Protein AF-A0A5E3WZ20-F1 (afdb_monomer_lite)

Structure (mmCIF, N/CA/C/O backbone):
data_AF-A0A5E3WZ20-F1
#
_entry.id   AF-A0A5E3WZ20-F1
#
loop_
_atom_site.group_PDB
_atom_site.id
_atom_site.type_symbol
_atom_site.label_atom_id
_atom_site.label_alt_id
_atom_site.label_comp_id
_atom_site.label_asym_id
_atom_site.label_entity_id
_atom_site.label_seq_id
_atom_site.pdbx_PDB_ins_code
_atom_site.Cartn_x
_atom_site.Cartn_y
_atom_site.Cartn_z
_atom_site.occupancy
_atom_site.B_iso_or_equiv
_atom_site.auth_seq_id
_atom_site.auth_comp_id
_atom_site.auth_asym_id
_atom_site.auth_atom_id
_atom_site.pdbx_PDB_model_num
ATOM 1 N N . MET A 1 1 ? 79.099 -51.444 -8.065 1.00 46.25 1 MET A N 1
ATOM 2 C CA . MET A 1 1 ? 77.904 -51.413 -7.195 1.00 46.25 1 MET A CA 1
ATOM 3 C C . MET A 1 1 ? 77.510 -49.961 -6.983 1.00 46.25 1 MET A C 1
ATOM 5 O O . MET A 1 1 ? 78.194 -49.271 -6.246 1.00 46.25 1 MET A O 1
ATOM 9 N N . PHE A 1 2 ? 76.468 -49.490 -7.666 1.00 39.38 2 PHE A N 1
ATOM 10 C CA . PHE A 1 2 ? 75.832 -48.195 -7.412 1.00 39.38 2 PHE A CA 1
ATOM 11 C C . PHE A 1 2 ? 74.320 -48.404 -7.526 1.00 39.38 2 PHE A C 1
ATOM 13 O O . PHE A 1 2 ? 73.832 -48.801 -8.582 1.00 39.38 2 PHE A O 1
ATOM 20 N N . SER A 1 3 ? 73.608 -48.204 -6.416 1.00 46.22 3 SER A N 1
ATOM 21 C CA . SER A 1 3 ? 72.145 -48.254 -6.348 1.00 46.22 3 SER A CA 1
ATOM 22 C C . SER A 1 3 ? 71.553 -46.900 -6.751 1.00 46.22 3 SER A C 1
ATOM 24 O O . SER A 1 3 ? 72.049 -45.875 -6.276 1.00 46.22 3 SER A O 1
ATOM 26 N N . PRO A 1 4 ? 70.488 -46.854 -7.569 1.00 58.88 4 PRO A N 1
ATOM 27 C CA . PRO A 1 4 ? 69.805 -45.609 -7.881 1.00 58.88 4 PRO A CA 1
ATOM 28 C C . PRO A 1 4 ? 68.792 -45.249 -6.784 1.00 58.88 4 PRO A C 1
ATOM 30 O O . PRO A 1 4 ? 68.014 -46.080 -6.317 1.00 58.88 4 PRO A O 1
ATOM 33 N N . VAL A 1 5 ? 68.813 -43.979 -6.382 1.00 59.94 5 VAL A N 1
ATOM 34 C CA . VAL A 1 5 ? 67.894 -43.367 -5.417 1.00 59.94 5 VAL A CA 1
ATOM 35 C C . VAL A 1 5 ? 66.628 -42.917 -6.152 1.00 59.94 5 VAL A C 1
ATOM 37 O O . VAL A 1 5 ? 66.678 -42.020 -6.993 1.00 59.94 5 VAL A O 1
ATOM 40 N N . ASN A 1 6 ? 65.484 -43.522 -5.821 1.00 53.06 6 ASN A N 1
ATOM 41 C CA . ASN A 1 6 ? 64.167 -43.106 -6.307 1.00 53.06 6 ASN A CA 1
ATOM 42 C C . ASN A 1 6 ? 63.694 -41.847 -5.565 1.00 53.06 6 ASN A C 1
ATOM 44 O O . ASN A 1 6 ? 63.498 -41.861 -4.350 1.00 53.06 6 ASN A O 1
ATOM 48 N N . ARG A 1 7 ? 63.486 -40.755 -6.308 1.00 61.00 7 ARG A N 1
ATOM 49 C CA . ARG A 1 7 ? 62.975 -39.476 -5.799 1.00 61.00 7 ARG A CA 1
ATOM 50 C C . ARG A 1 7 ? 61.458 -39.422 -6.000 1.00 61.00 7 ARG A C 1
ATOM 52 O O . ARG A 1 7 ? 60.985 -39.258 -7.121 1.00 61.00 7 ARG A O 1
ATOM 59 N N . ALA A 1 8 ? 60.702 -39.580 -4.917 1.00 58.19 8 ALA A N 1
ATOM 60 C CA . ALA A 1 8 ? 59.247 -39.461 -4.918 1.00 58.19 8 ALA A CA 1
ATOM 61 C C . ALA A 1 8 ? 58.815 -37.998 -5.133 1.00 58.19 8 ALA A C 1
ATOM 63 O O . ALA A 1 8 ? 59.273 -37.091 -4.437 1.00 58.19 8 ALA A O 1
ATOM 64 N N . VAL A 1 9 ? 57.929 -37.774 -6.105 1.00 60.97 9 VAL A N 1
ATOM 65 C CA . VAL A 1 9 ? 57.324 -36.472 -6.413 1.00 60.97 9 VAL A CA 1
ATOM 66 C C . VAL A 1 9 ? 56.002 -36.364 -5.649 1.00 60.97 9 VAL A C 1
ATOM 68 O O . VAL A 1 9 ? 55.004 -36.961 -6.044 1.00 60.97 9 VAL A O 1
ATOM 71 N N . ASN A 1 10 ? 55.987 -35.599 -4.555 1.00 50.88 10 ASN A N 1
ATOM 72 C CA . ASN A 1 10 ? 54.759 -35.247 -3.838 1.00 50.88 10 ASN A CA 1
ATOM 73 C C . ASN A 1 10 ? 54.011 -34.149 -4.604 1.00 50.88 10 ASN A C 1
ATOM 75 O O . ASN A 1 10 ? 54.406 -32.983 -4.603 1.00 50.88 10 ASN A O 1
ATOM 79 N N . ARG A 1 11 ? 52.922 -34.534 -5.274 1.00 59.25 11 ARG A N 1
ATOM 80 C CA . ARG A 1 11 ? 52.019 -33.632 -5.995 1.00 59.25 11 ARG A CA 1
ATOM 81 C C . ARG A 1 11 ? 50.995 -33.075 -5.000 1.00 59.25 11 ARG A C 1
ATOM 83 O O . ARG A 1 11 ? 50.078 -33.781 -4.595 1.00 59.25 11 ARG A O 1
ATOM 90 N N . ALA A 1 12 ? 51.180 -31.826 -4.579 1.00 56.22 12 ALA A N 1
ATOM 91 C CA . ALA A 1 12 ? 50.215 -31.109 -3.752 1.00 56.22 12 ALA A CA 1
ATOM 92 C C . ALA A 1 12 ? 48.900 -30.917 -4.528 1.00 56.22 12 ALA A C 1
ATOM 94 O O . ALA A 1 12 ? 48.881 -30.313 -5.600 1.00 56.22 12 ALA A O 1
ATOM 95 N N . VAL A 1 13 ? 47.811 -31.469 -3.994 1.00 60.50 13 VAL A N 1
ATOM 96 C CA . VAL A 1 13 ? 46.449 -31.278 -4.498 1.00 60.50 13 VAL A CA 1
ATOM 97 C C . VAL A 1 13 ? 45.926 -29.973 -3.907 1.00 60.50 13 VAL A C 1
ATOM 99 O O . VAL A 1 13 ? 45.652 -29.893 -2.712 1.00 60.50 13 VAL A O 1
ATOM 102 N N . SER A 1 14 ? 45.831 -28.933 -4.733 1.00 61.47 14 SER A N 1
ATOM 103 C CA . SER A 1 14 ? 45.208 -27.667 -4.345 1.00 61.47 14 SER A CA 1
ATOM 104 C C . SER A 1 14 ? 43.707 -27.878 -4.107 1.00 61.47 14 SER A C 1
ATOM 106 O O . SER A 1 14 ? 43.040 -28.426 -4.988 1.00 61.47 14 SER A O 1
ATOM 108 N N . PRO A 1 15 ? 43.142 -27.439 -2.968 1.00 58.25 15 PRO A N 1
ATOM 109 C CA . PRO A 1 15 ? 41.703 -27.469 -2.761 1.00 58.25 15 PRO A CA 1
ATOM 110 C C . PRO A 1 15 ? 41.040 -26.486 -3.729 1.00 58.25 15 PRO A C 1
ATOM 112 O O . PRO A 1 15 ? 41.245 -25.275 -3.660 1.00 58.25 15 PRO A O 1
ATOM 115 N N . SER A 1 16 ? 40.261 -27.022 -4.665 1.00 53.53 16 SER A N 1
ATOM 116 C CA . SER A 1 16 ? 39.391 -26.245 -5.539 1.00 53.53 16 SER A CA 1
ATOM 117 C C . SER A 1 16 ? 38.248 -25.672 -4.705 1.00 53.53 16 SER A C 1
ATOM 119 O O . SER A 1 16 ? 37.207 -26.300 -4.535 1.00 53.53 16 SER A O 1
ATOM 121 N N . THR A 1 17 ? 38.453 -24.479 -4.152 1.00 52.47 17 THR A N 1
ATOM 122 C CA . THR A 1 17 ? 37.387 -23.678 -3.556 1.00 52.47 17 THR A CA 1
ATOM 123 C C . THR A 1 17 ? 36.421 -23.303 -4.674 1.00 52.47 17 THR A C 1
ATOM 125 O O . THR A 1 17 ? 36.695 -22.408 -5.472 1.00 52.47 17 THR A O 1
ATOM 128 N N . SER A 1 18 ? 35.308 -24.027 -4.777 1.00 49.34 18 SER A N 1
ATOM 129 C CA . SER A 1 18 ? 34.198 -23.661 -5.649 1.00 49.34 18 SER A CA 1
ATOM 130 C C . SER A 1 18 ? 33.663 -22.309 -5.182 1.00 49.34 18 SER A C 1
ATOM 132 O O . SER A 1 18 ? 32.951 -22.225 -4.180 1.00 49.34 18 SER A O 1
ATOM 134 N N . ILE A 1 19 ? 34.049 -21.243 -5.881 1.00 51.88 19 ILE A N 1
ATOM 135 C CA . ILE A 1 19 ? 33.415 -19.934 -5.768 1.00 51.88 19 ILE A CA 1
ATOM 136 C C . ILE A 1 19 ? 31.997 -20.140 -6.293 1.00 51.88 19 ILE A C 1
ATOM 138 O O . ILE A 1 19 ? 31.765 -20.180 -7.498 1.00 51.88 19 ILE A O 1
ATOM 142 N N . VAL A 1 20 ? 31.064 -20.389 -5.377 1.00 47.75 20 VAL A N 1
ATOM 143 C CA . VAL A 1 20 ? 29.640 -20.401 -5.689 1.00 47.75 20 VAL A CA 1
ATOM 144 C C . VAL A 1 20 ? 29.312 -18.980 -6.115 1.00 47.75 20 VAL A C 1
ATOM 146 O O . VAL A 1 20 ? 29.423 -18.045 -5.322 1.00 47.75 20 VAL A O 1
ATOM 149 N N . ASP A 1 21 ? 29.003 -18.826 -7.396 1.00 41.84 21 ASP A N 1
ATOM 150 C CA . ASP A 1 21 ? 28.655 -17.566 -8.028 1.00 41.84 21 ASP A CA 1
ATOM 151 C C . ASP A 1 21 ? 27.425 -16.983 -7.304 1.00 41.84 21 ASP A C 1
ATOM 153 O O . ASP A 1 21 ? 26.282 -17.381 -7.529 1.00 41.84 21 ASP A O 1
ATOM 157 N N . ALA A 1 22 ? 27.657 -16.065 -6.361 1.00 46.59 22 ALA A N 1
ATOM 158 C CA . ALA A 1 22 ? 26.622 -15.398 -5.562 1.00 46.59 22 ALA A CA 1
ATOM 159 C C . ALA A 1 22 ? 25.771 -14.413 -6.395 1.00 46.59 22 ALA A C 1
ATOM 161 O O . ALA A 1 22 ? 24.984 -13.634 -5.855 1.00 46.59 22 ALA A O 1
ATOM 162 N N . SER A 1 23 ? 25.932 -14.431 -7.717 1.00 44.22 23 SER A N 1
ATOM 163 C CA . SER A 1 23 ? 25.412 -13.457 -8.671 1.00 44.22 23 SER A CA 1
ATOM 164 C C . SER A 1 23 ? 23.932 -13.643 -9.026 1.00 44.22 23 SER A C 1
ATOM 166 O O . SER A 1 23 ? 23.353 -12.742 -9.623 1.00 44.22 23 SER A O 1
ATOM 168 N N . ASN A 1 24 ? 23.278 -14.722 -8.577 1.00 44.56 24 ASN A N 1
ATOM 169 C CA . ASN A 1 24 ? 21.838 -14.952 -8.779 1.00 44.56 24 ASN A CA 1
ATOM 170 C C . ASN A 1 24 ? 21.051 -15.133 -7.471 1.00 44.56 24 ASN A C 1
ATOM 172 O O . ASN A 1 24 ? 20.038 -15.836 -7.429 1.00 44.56 24 ASN A O 1
ATOM 176 N N . MET A 1 25 ? 21.476 -14.488 -6.379 1.00 54.69 25 MET A N 1
ATOM 177 C CA . MET A 1 25 ? 20.597 -14.368 -5.215 1.00 54.69 25 MET A CA 1
ATOM 178 C C . MET A 1 25 ? 19.385 -13.519 -5.603 1.00 54.69 25 MET A C 1
ATOM 180 O O . MET A 1 25 ? 19.490 -12.302 -5.763 1.00 54.69 25 MET A O 1
ATOM 184 N N . SER A 1 26 ? 18.239 -14.187 -5.773 1.00 56.44 26 SER A N 1
ATOM 185 C CA . SER A 1 26 ? 16.954 -13.548 -6.051 1.00 56.44 26 SER A CA 1
ATOM 186 C C . SER A 1 26 ? 16.786 -12.342 -5.133 1.00 56.44 26 SER A C 1
ATOM 188 O O . SER A 1 26 ? 16.703 -12.466 -3.911 1.00 56.44 26 SER A O 1
ATOM 190 N N . THR A 1 27 ? 16.779 -11.155 -5.738 1.00 66.81 27 THR A N 1
ATOM 191 C CA . THR A 1 27 ? 16.748 -9.855 -5.049 1.00 66.81 27 THR A CA 1
ATOM 192 C C . THR A 1 27 ? 15.388 -9.594 -4.384 1.00 66.81 27 THR A C 1
ATOM 194 O O . THR A 1 27 ? 15.148 -8.521 -3.823 1.00 66.81 27 THR A O 1
ATOM 197 N N . PHE A 1 28 ? 14.483 -10.570 -4.467 1.00 76.25 28 PHE A N 1
ATOM 198 C CA . PHE A 1 28 ? 13.090 -10.439 -4.119 1.00 76.25 28 PHE A CA 1
ATOM 199 C C . PHE A 1 28 ? 12.835 -10.663 -2.629 1.00 76.25 28 PHE A C 1
ATOM 201 O O . PHE A 1 28 ? 13.429 -11.527 -1.990 1.00 76.25 28 PHE A O 1
ATOM 208 N N . ALA A 1 29 ? 11.908 -9.881 -2.077 1.00 79.88 29 ALA A N 1
ATOM 209 C CA . ALA A 1 29 ? 11.584 -9.896 -0.654 1.00 79.88 29 ALA A CA 1
ATOM 210 C C . ALA A 1 29 ? 10.676 -11.066 -0.233 1.00 79.88 29 ALA A C 1
ATOM 212 O O . ALA A 1 29 ? 10.288 -11.119 0.930 1.00 79.88 29 ALA A O 1
ATOM 213 N N . PHE A 1 30 ? 10.328 -11.987 -1.139 1.00 83.38 30 PHE A N 1
ATOM 214 C CA . PHE A 1 30 ? 9.466 -13.132 -0.841 1.00 83.38 30 PHE A CA 1
ATOM 215 C C . PHE A 1 30 ? 10.115 -14.442 -1.285 1.00 83.38 30 PHE A C 1
ATOM 217 O O . PHE A 1 30 ? 10.588 -14.561 -2.414 1.00 83.38 30 PHE A O 1
ATOM 224 N N . GLY A 1 31 ? 10.069 -15.433 -0.400 1.00 76.38 31 GLY A N 1
ATOM 225 C CA . GLY A 1 31 ? 10.403 -16.832 -0.661 1.00 76.38 31 GLY A CA 1
ATOM 226 C C . GLY A 1 31 ? 9.314 -17.780 -0.155 1.00 76.38 31 GLY A C 1
ATOM 227 O O . GLY A 1 31 ? 9.620 -18.904 0.227 1.00 76.38 31 GLY A O 1
ATOM 228 N N . VAL A 1 32 ? 8.063 -17.309 -0.071 1.00 69.88 32 VAL A N 1
ATOM 229 C CA . VAL A 1 32 ? 6.958 -18.048 0.556 1.00 69.88 32 VAL A CA 1
ATOM 230 C C . VAL A 1 32 ? 6.722 -19.378 -0.162 1.00 69.88 32 VAL A C 1
ATOM 232 O O . VAL A 1 32 ? 6.420 -19.408 -1.357 1.00 69.88 32 VAL A O 1
ATOM 235 N N . MET A 1 33 ? 6.845 -20.479 0.583 1.00 57.38 33 MET A N 1
ATOM 236 C CA . MET A 1 33 ? 6.524 -21.817 0.093 1.00 57.38 33 MET A CA 1
ATOM 237 C C . MET A 1 33 ? 5.004 -22.001 0.076 1.00 57.38 33 MET A C 1
ATOM 239 O O . MET A 1 33 ? 4.381 -22.239 1.107 1.00 57.38 33 MET A O 1
ATOM 243 N N . GLY A 1 34 ? 4.415 -21.867 -1.111 1.00 57.97 34 GLY A N 1
ATOM 244 C CA . GLY A 1 34 ? 2.976 -21.993 -1.344 1.00 57.97 34 GLY A CA 1
ATOM 245 C C . GLY A 1 34 ? 2.313 -20.640 -1.582 1.00 57.97 34 GLY A C 1
ATOM 246 O O . GLY A 1 34 ? 2.487 -19.697 -0.813 1.00 57.97 34 GLY A O 1
ATOM 247 N N . GLN A 1 35 ? 1.551 -20.534 -2.672 1.00 58.91 35 GLN A N 1
ATOM 248 C CA . GLN A 1 35 ? 0.738 -19.351 -2.925 1.00 58.91 35 GLN A CA 1
ATOM 249 C C . GLN A 1 35 ? -0.544 -19.452 -2.090 1.00 58.91 35 GLN A C 1
ATOM 251 O O . GLN A 1 35 ? -1.358 -20.341 -2.348 1.00 58.91 35 GLN A O 1
ATOM 256 N N . PRO A 1 36 ? -0.753 -18.581 -1.090 1.00 64.94 36 PRO A N 1
ATOM 257 C CA . PRO A 1 36 ? -2.051 -18.488 -0.436 1.00 64.94 36 PRO A CA 1
ATOM 258 C C . PRO A 1 36 ? -3.126 -18.146 -1.474 1.00 64.94 36 PRO A C 1
ATOM 260 O O . PRO A 1 36 ? -2.849 -17.441 -2.448 1.00 64.94 36 PRO A O 1
ATOM 263 N N . ALA A 1 37 ? -4.346 -18.652 -1.264 1.00 75.94 37 ALA A N 1
ATOM 264 C CA . ALA A 1 37 ? -5.470 -18.404 -2.162 1.00 75.94 37 ALA A CA 1
ATOM 265 C C . ALA A 1 37 ? -5.595 -16.900 -2.435 1.00 75.94 37 ALA A C 1
ATOM 267 O O . ALA A 1 37 ? -5.713 -16.099 -1.501 1.00 75.94 37 ALA A O 1
ATOM 268 N N . GLN A 1 38 ? -5.519 -16.514 -3.711 1.00 78.06 38 GLN A N 1
ATOM 269 C CA . GLN A 1 38 ? -5.497 -15.103 -4.057 1.00 78.06 38 GLN A CA 1
ATOM 270 C C . GLN A 1 38 ? -6.844 -14.463 -3.714 1.00 78.06 38 GLN A C 1
ATOM 272 O O . GLN A 1 38 ? -7.888 -14.917 -4.192 1.00 78.06 38 GLN A O 1
ATOM 277 N N . PRO A 1 39 ? -6.850 -13.409 -2.883 1.00 82.62 39 PRO A N 1
ATOM 278 C CA . PRO A 1 39 ? -8.068 -12.683 -2.600 1.00 82.62 39 PRO A CA 1
ATOM 279 C C . PRO A 1 39 ? -8.489 -11.941 -3.869 1.00 82.62 39 PRO A C 1
ATOM 281 O O . PRO A 1 39 ? -7.787 -11.042 -4.326 1.00 82.62 39 PRO A O 1
ATOM 284 N N . SER A 1 40 ? -9.645 -12.294 -4.421 1.00 87.06 40 SER A N 1
ATOM 285 C CA . SER A 1 40 ? -10.224 -11.618 -5.579 1.00 87.06 40 SER A CA 1
ATOM 286 C C . SER A 1 40 ? -11.515 -10.907 -5.187 1.00 87.06 40 SER A C 1
ATOM 288 O O . SER A 1 40 ? -12.322 -11.396 -4.393 1.00 87.06 40 SER A O 1
ATOM 290 N N . VAL A 1 41 ? -11.694 -9.700 -5.716 1.00 90.69 41 VAL A N 1
ATOM 291 C CA . VAL A 1 41 ? -12.965 -8.976 -5.677 1.00 90.69 41 VAL A CA 1
ATOM 292 C C . VAL A 1 41 ? -13.376 -8.726 -7.113 1.00 90.69 41 VAL A C 1
ATOM 294 O O . VAL A 1 41 ? -12.652 -8.069 -7.862 1.00 90.69 41 VAL A O 1
ATOM 297 N N . ASP A 1 42 ? -14.538 -9.245 -7.491 1.00 92.12 42 ASP A N 1
ATOM 298 C CA . ASP A 1 42 ? -15.096 -9.003 -8.813 1.00 92.12 42 ASP A CA 1
ATOM 299 C C . ASP A 1 42 ? -15.301 -7.495 -9.054 1.00 92.12 42 ASP A C 1
ATOM 301 O O . ASP A 1 42 ? -15.798 -6.764 -8.188 1.00 92.12 42 ASP A O 1
ATOM 305 N N . THR A 1 43 ? -14.931 -7.023 -10.244 1.00 88.94 43 THR A N 1
ATOM 306 C CA . THR A 1 43 ? -14.938 -5.592 -10.574 1.00 88.94 43 THR A CA 1
ATOM 307 C C . THR A 1 43 ? -16.350 -5.010 -10.613 1.00 88.94 43 THR A C 1
ATOM 309 O O . THR A 1 43 ? -16.528 -3.841 -10.253 1.00 88.94 43 THR A O 1
ATOM 312 N N . ALA A 1 44 ? -17.367 -5.808 -10.960 1.00 89.81 44 ALA A N 1
ATOM 313 C CA . ALA A 1 44 ? -18.757 -5.364 -10.926 1.00 89.81 44 ALA A CA 1
ATOM 314 C C . ALA A 1 44 ? -19.252 -5.199 -9.479 1.00 89.81 44 ALA A C 1
ATOM 316 O O . ALA A 1 44 ? -19.937 -4.223 -9.156 1.00 89.81 44 ALA A O 1
ATOM 317 N N . THR A 1 45 ? -18.842 -6.088 -8.569 1.00 95.38 45 THR A N 1
ATOM 318 C CA . THR A 1 45 ? -19.185 -5.970 -7.139 1.00 95.38 45 THR A CA 1
ATOM 319 C C . THR A 1 45 ? -18.377 -4.908 -6.388 1.00 95.38 45 THR A C 1
ATOM 321 O O . THR A 1 45 ? -18.873 -4.356 -5.396 1.00 95.38 45 THR A O 1
ATOM 324 N N . TYR A 1 46 ? -17.178 -4.564 -6.874 1.00 97.31 46 TYR A N 1
ATOM 325 C CA . TYR A 1 46 ? -16.254 -3.632 -6.225 1.00 97.31 46 TYR A CA 1
ATOM 326 C C . TYR A 1 46 ? -16.924 -2.318 -5.817 1.00 97.31 46 TYR A C 1
ATOM 328 O O . TYR A 1 46 ? -16.844 -1.912 -4.662 1.00 97.31 46 TYR A O 1
ATOM 336 N N . SER A 1 47 ? -17.662 -1.681 -6.731 1.00 97.00 47 SER A N 1
ATOM 337 C CA . SER A 1 47 ? -18.292 -0.375 -6.485 1.00 97.00 47 SER A CA 1
ATOM 338 C C . SER A 1 47 ? -19.273 -0.376 -5.308 1.00 97.00 47 SER A C 1
ATOM 340 O O . SER A 1 47 ? -19.455 0.656 -4.656 1.00 97.00 47 SER A O 1
ATOM 342 N N . ARG A 1 48 ? -19.939 -1.507 -5.052 1.00 97.25 48 ARG A N 1
ATOM 343 C CA . ARG A 1 48 ? -20.887 -1.674 -3.941 1.00 97.25 48 ARG A CA 1
ATOM 344 C C . ARG A 1 48 ? -20.149 -1.900 -2.622 1.00 97.25 48 ARG A C 1
ATOM 346 O O . ARG A 1 48 ? -20.450 -1.232 -1.632 1.00 97.25 48 ARG A O 1
ATOM 353 N N . ILE A 1 49 ? -19.169 -2.805 -2.621 1.00 97.62 49 ILE A N 1
ATOM 354 C CA . ILE A 1 49 ? -18.366 -3.125 -1.432 1.00 97.62 49 ILE A CA 1
ATOM 355 C C . ILE A 1 49 ? -17.554 -1.896 -1.006 1.00 97.62 49 ILE A C 1
ATOM 357 O O . ILE A 1 49 ? -17.577 -1.521 0.161 1.00 97.62 49 ILE A O 1
ATOM 361 N N . PHE A 1 50 ? -16.945 -1.195 -1.966 1.00 98.06 50 PHE A N 1
ATOM 362 C CA . PHE A 1 50 ? -16.210 0.050 -1.753 1.00 98.06 50 PHE A CA 1
ATOM 363 C C . PHE A 1 50 ? -17.062 1.113 -1.058 1.00 98.06 50 PHE A C 1
ATOM 365 O O . PHE A 1 50 ? -16.639 1.676 -0.054 1.00 98.06 50 PHE A O 1
ATOM 372 N N . ARG A 1 51 ? -18.289 1.359 -1.544 1.00 97.81 51 ARG A N 1
ATOM 373 C CA . ARG A 1 51 ? -19.221 2.313 -0.917 1.00 97.81 51 ARG A CA 1
ATOM 374 C C . ARG A 1 51 ? -19.557 1.929 0.523 1.00 97.81 51 ARG A C 1
ATOM 376 O O . ARG A 1 51 ? -19.594 2.797 1.388 1.00 97.81 51 ARG A O 1
ATOM 383 N N . THR A 1 52 ? -19.758 0.638 0.776 1.00 97.88 52 THR A N 1
ATOM 384 C CA . THR A 1 52 ? -20.072 0.117 2.115 1.00 97.88 52 THR A CA 1
ATOM 385 C C . THR A 1 52 ? -18.889 0.284 3.072 1.00 97.88 52 THR A C 1
ATOM 387 O O . THR A 1 52 ? -19.059 0.784 4.182 1.00 97.88 52 THR A O 1
ATOM 390 N N . ALA A 1 53 ? -17.677 -0.076 2.638 1.00 97.44 53 ALA A N 1
ATOM 391 C CA . ALA A 1 53 ? -16.458 0.103 3.425 1.00 97.44 53 ALA A CA 1
ATOM 392 C C . ALA A 1 53 ? -16.175 1.591 3.693 1.00 97.44 53 ALA A C 1
ATOM 394 O O . ALA A 1 53 ? -15.893 1.980 4.826 1.00 97.44 53 ALA A O 1
ATOM 395 N N . LEU A 1 54 ? -16.343 2.444 2.678 1.00 97.56 54 LEU A N 1
ATOM 396 C CA . LEU A 1 54 ? -16.163 3.887 2.804 1.00 97.56 54 LEU A CA 1
ATOM 397 C C . LEU A 1 54 ? -17.147 4.511 3.798 1.00 97.56 54 LEU A C 1
ATOM 399 O O . LEU A 1 54 ? -16.728 5.312 4.627 1.00 97.56 54 LEU A O 1
ATOM 403 N N . ALA A 1 55 ? -18.426 4.124 3.767 1.00 97.62 55 ALA A N 1
ATOM 404 C CA . ALA A 1 55 ? -19.429 4.625 4.709 1.00 97.62 55 ALA A CA 1
ATOM 405 C C . ALA A 1 55 ? -19.070 4.325 6.177 1.00 97.62 55 ALA A C 1
ATOM 407 O O . ALA A 1 55 ? -19.428 5.094 7.065 1.00 97.62 55 ALA A O 1
ATOM 408 N N . ARG A 1 56 ? -18.319 3.245 6.435 1.00 97.19 56 ARG A N 1
ATOM 409 C CA . ARG A 1 56 ? -17.825 2.894 7.777 1.00 97.19 56 ARG A CA 1
ATOM 410 C C . ARG A 1 56 ? -16.579 3.683 8.193 1.00 97.19 56 ARG A C 1
ATOM 412 O O . ARG A 1 56 ? -16.408 3.967 9.378 1.00 97.19 56 ARG A O 1
ATOM 419 N N . ALA A 1 57 ? -15.698 4.013 7.249 1.00 95.81 57 ALA A N 1
ATOM 420 C CA . ALA A 1 57 ? -14.458 4.740 7.531 1.00 95.81 57 ALA A CA 1
ATOM 421 C C . ALA A 1 57 ? -14.674 6.264 7.618 1.00 95.81 57 ALA A C 1
ATOM 423 O O . ALA A 1 57 ? -14.164 6.921 8.526 1.00 95.81 57 ALA A O 1
ATOM 424 N N . LEU A 1 58 ? -15.460 6.830 6.696 1.00 95.00 58 LEU A N 1
ATOM 425 C CA . LEU A 1 58 ? -15.546 8.273 6.457 1.00 95.00 58 LEU A CA 1
ATOM 426 C C . LEU A 1 58 ? -15.943 9.121 7.682 1.00 95.00 58 LEU A C 1
ATOM 428 O O . LEU A 1 58 ? -15.298 10.151 7.878 1.00 95.00 58 LEU A O 1
ATOM 432 N N . PRO A 1 59 ? -16.902 8.717 8.547 1.00 95.81 59 PRO A N 1
ATOM 433 C CA . PRO A 1 59 ? -17.297 9.529 9.704 1.00 95.81 59 PRO A CA 1
ATOM 434 C C . PRO A 1 59 ? -16.148 9.861 10.664 1.00 95.81 59 PRO A C 1
ATOM 436 O O . PRO A 1 59 ? -16.198 10.869 11.361 1.00 95.81 59 PRO A O 1
ATOM 439 N N . ARG A 1 60 ? -15.104 9.023 10.699 1.00 93.88 60 ARG A N 1
ATOM 440 C CA . ARG A 1 60 ? -13.935 9.195 11.578 1.00 93.88 60 ARG A CA 1
ATOM 441 C C . ARG A 1 60 ? -12.686 9.651 10.828 1.00 93.88 60 ARG A C 1
ATOM 443 O O . ARG A 1 60 ? -11.731 10.093 11.455 1.00 93.88 60 ARG A O 1
ATOM 450 N N . LYS A 1 61 ? -12.687 9.549 9.497 1.00 94.94 61 LYS A N 1
ATOM 451 C CA . LY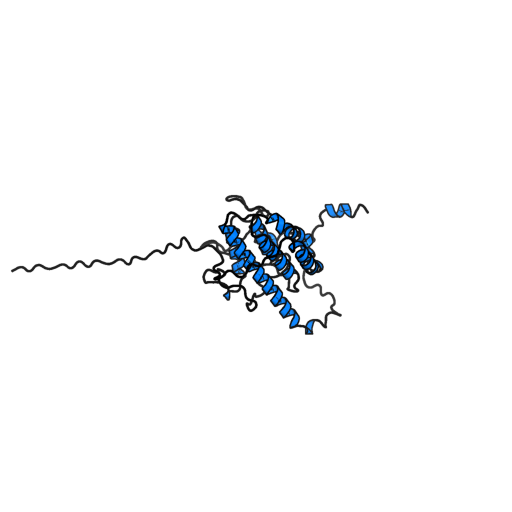S A 1 61 ? -11.512 9.730 8.636 1.00 94.94 61 LYS A CA 1
ATOM 452 C C . LYS A 1 61 ? -11.795 10.744 7.525 1.00 94.94 61 LYS A C 1
ATOM 454 O O . LYS A 1 61 ? -11.657 10.439 6.342 1.00 94.94 61 LYS A O 1
ATOM 459 N N . VAL A 1 62 ? -12.185 11.966 7.897 1.00 93.31 62 VAL A N 1
ATOM 460 C CA . VAL A 1 62 ? -12.493 13.061 6.945 1.00 93.31 62 VAL A CA 1
ATOM 461 C C . VAL A 1 62 ? -11.332 13.313 5.973 1.00 93.31 62 VAL A C 1
ATOM 463 O O . VAL A 1 62 ? -11.545 13.583 4.791 1.00 93.31 62 VAL A O 1
ATOM 466 N N . TRP A 1 63 ? -10.098 13.100 6.436 1.00 94.31 63 TRP A N 1
ATOM 467 C CA . TRP A 1 63 ? -8.894 13.239 5.627 1.00 94.31 63 TRP A CA 1
ATOM 468 C C . TRP A 1 63 ? -8.866 12.319 4.392 1.00 94.31 63 TRP A C 1
ATOM 470 O O . TRP A 1 63 ? -8.134 12.615 3.447 1.00 94.31 63 TRP A O 1
ATOM 480 N N . LEU A 1 64 ? -9.640 11.222 4.336 1.00 95.38 64 LEU A N 1
ATOM 481 C CA . LEU A 1 64 ? -9.740 10.369 3.140 1.00 95.38 64 LEU A CA 1
ATOM 482 C C . LEU A 1 64 ? -10.254 11.155 1.928 1.00 95.38 64 LEU A C 1
ATOM 484 O O . LEU A 1 64 ? -9.751 10.964 0.815 1.00 95.38 64 LEU A O 1
ATOM 488 N N . ASP A 1 65 ? -11.226 12.038 2.148 1.00 94.38 65 ASP A N 1
ATOM 489 C CA . ASP A 1 65 ? -11.768 12.917 1.114 1.00 94.38 65 ASP A CA 1
ATOM 490 C C . ASP A 1 65 ? -10.798 14.063 0.813 1.00 94.38 65 ASP A C 1
ATOM 492 O O . ASP A 1 65 ? -10.373 14.248 -0.329 1.00 94.38 65 ASP A O 1
ATOM 496 N N . GLU A 1 66 ? -10.332 14.755 1.857 1.00 92.50 66 GLU A N 1
ATOM 497 C CA . GLU A 1 66 ? -9.444 15.919 1.727 1.00 92.50 66 GLU A CA 1
ATOM 498 C C . GLU A 1 66 ? -8.114 15.580 1.029 1.00 92.50 66 GLU A C 1
ATOM 500 O O . GLU A 1 66 ? -7.553 16.378 0.276 1.00 92.50 66 GLU A O 1
ATOM 505 N N . SER A 1 67 ? -7.615 14.361 1.240 1.00 92.75 67 SER A N 1
ATOM 506 C CA . SER A 1 67 ? -6.405 13.837 0.606 1.00 92.75 67 SER A CA 1
ATOM 507 C C . SER A 1 67 ? -6.655 13.198 -0.765 1.00 92.75 67 SER A C 1
ATOM 509 O O . SER A 1 67 ? -5.752 12.567 -1.315 1.00 92.75 67 SER A O 1
ATOM 511 N N . ASN A 1 68 ? -7.856 13.322 -1.338 1.00 95.81 68 ASN A N 1
ATOM 512 C CA . ASN A 1 68 ? -8.254 12.713 -2.612 1.00 95.81 68 ASN A CA 1
ATOM 513 C C . ASN A 1 68 ? -8.111 11.173 -2.644 1.00 95.81 68 ASN A C 1
ATOM 515 O O . ASN A 1 68 ? -8.068 10.561 -3.714 1.00 95.81 68 ASN A O 1
ATOM 519 N N . THR A 1 69 ? -8.027 10.522 -1.480 1.00 96.44 69 THR A N 1
ATOM 520 C CA . THR A 1 69 ? -7.842 9.068 -1.382 1.00 96.44 69 THR A CA 1
ATOM 521 C C . THR A 1 69 ? -9.082 8.330 -1.882 1.00 96.44 69 THR A C 1
ATOM 523 O O . THR A 1 69 ? -8.946 7.332 -2.584 1.00 96.44 69 THR A O 1
ATOM 526 N N . ILE A 1 70 ? -10.285 8.865 -1.650 1.00 97.69 70 ILE A N 1
ATOM 527 C CA . ILE A 1 70 ? -11.539 8.277 -2.152 1.00 97.69 70 ILE A CA 1
ATOM 528 C C . ILE A 1 70 ? -11.535 8.179 -3.681 1.00 97.69 70 ILE A C 1
ATOM 530 O O . ILE A 1 70 ? -11.747 7.100 -4.234 1.00 97.69 70 ILE A O 1
ATOM 534 N N . ASN A 1 71 ? -11.255 9.286 -4.376 1.00 98.19 71 ASN A N 1
ATOM 535 C CA . ASN A 1 71 ? -11.218 9.303 -5.841 1.00 98.19 71 ASN A CA 1
ATOM 536 C C . ASN A 1 71 ? -10.077 8.446 -6.393 1.00 98.19 71 ASN A C 1
ATOM 538 O O . ASN A 1 71 ? -10.245 7.786 -7.418 1.00 98.19 71 ASN A O 1
ATOM 542 N N . PHE A 1 72 ? -8.928 8.438 -5.710 1.00 98.12 72 PHE A N 1
ATOM 543 C CA . PHE A 1 72 ? -7.804 7.581 -6.067 1.00 98.12 72 PHE A CA 1
ATOM 544 C C . PHE A 1 72 ? -8.211 6.101 -6.046 1.00 98.12 72 PHE A C 1
ATOM 546 O O . PHE A 1 72 ? -8.032 5.418 -7.053 1.00 98.12 72 PHE A O 1
ATOM 553 N N . LEU A 1 73 ? -8.818 5.632 -4.950 1.00 98.38 73 LEU A N 1
ATOM 554 C CA . LEU A 1 73 ? -9.242 4.238 -4.806 1.00 98.38 73 LEU A CA 1
ATOM 555 C C . LEU A 1 73 ? -10.402 3.887 -5.745 1.00 98.38 73 LEU A C 1
ATOM 557 O O . LEU A 1 73 ? -10.363 2.854 -6.403 1.00 98.38 73 LEU A O 1
ATOM 561 N N . LYS A 1 74 ? -11.384 4.780 -5.915 1.00 98.25 74 LYS A N 1
ATOM 562 C CA . LYS A 1 74 ? -12.489 4.593 -6.872 1.00 98.25 74 LYS A CA 1
ATOM 563 C C . LYS A 1 74 ? -11.995 4.353 -8.307 1.00 98.25 74 LYS A C 1
ATOM 565 O O . LYS A 1 74 ? -12.657 3.656 -9.070 1.00 98.25 74 LYS A O 1
ATOM 570 N N . ALA A 1 75 ? -10.841 4.914 -8.674 1.00 98.38 75 ALA A N 1
ATOM 571 C CA . ALA A 1 75 ? -10.230 4.750 -9.990 1.00 98.38 75 ALA A CA 1
ATOM 572 C C . ALA A 1 75 ? -9.410 3.454 -10.155 1.00 98.38 75 ALA A C 1
ATOM 574 O O . ALA A 1 75 ? -8.940 3.191 -11.259 1.00 98.38 75 ALA A O 1
ATOM 575 N N . VAL A 1 76 ? -9.230 2.641 -9.105 1.00 98.44 76 VAL A N 1
ATOM 576 C CA . VAL A 1 76 ? -8.416 1.411 -9.150 1.00 98.44 76 VAL A CA 1
ATOM 577 C C . VAL A 1 76 ? -8.813 0.478 -10.303 1.00 98.44 76 VAL A C 1
ATOM 579 O O . VAL A 1 76 ? -7.919 0.126 -11.074 1.00 98.44 76 VAL A O 1
ATOM 582 N N . PRO A 1 77 ? -10.099 0.124 -10.522 1.00 98.31 77 PRO A N 1
ATOM 583 C CA . PRO A 1 77 ? -10.451 -0.811 -11.591 1.00 98.31 77 PRO A CA 1
ATOM 584 C C . PRO A 1 77 ? -10.035 -0.322 -12.981 1.00 98.31 77 PRO A C 1
ATOM 586 O O . PRO A 1 77 ? -9.442 -1.067 -13.757 1.00 98.31 77 PRO A O 1
ATOM 589 N N . SER A 1 78 ? -10.302 0.950 -13.290 1.00 98.00 78 SER A N 1
ATOM 590 C CA . SER A 1 78 ? -10.006 1.519 -14.606 1.00 98.00 78 SER A CA 1
ATOM 591 C C . SER A 1 78 ? -8.520 1.817 -14.802 1.00 98.00 78 SER A C 1
ATOM 593 O O . SER A 1 78 ? -8.020 1.692 -15.916 1.00 98.00 78 SER A O 1
ATOM 595 N N . LYS A 1 79 ? -7.791 2.183 -13.741 1.00 98.06 79 LYS A N 1
ATOM 596 C CA . LYS A 1 79 ? -6.347 2.459 -13.805 1.00 98.06 79 LYS A CA 1
ATOM 597 C C . LYS A 1 79 ? -5.500 1.200 -13.927 1.00 98.06 79 LYS A C 1
ATOM 599 O O . LYS A 1 79 ? -4.451 1.248 -14.568 1.00 98.06 79 LYS A O 1
ATOM 604 N N . LEU A 1 80 ? -5.940 0.102 -13.318 1.00 98.06 80 LEU A N 1
ATOM 605 C CA . LEU A 1 80 ? -5.213 -1.166 -13.332 1.00 98.06 80 LEU A CA 1
ATOM 606 C C . LEU A 1 80 ? -5.629 -2.096 -14.474 1.00 98.06 80 LEU A C 1
ATOM 608 O O . LEU A 1 80 ? -4.947 -3.097 -14.706 1.00 98.06 80 LEU A O 1
ATOM 612 N N . ALA A 1 81 ? -6.700 -1.762 -15.202 1.00 96.94 81 ALA A N 1
ATOM 613 C CA . ALA A 1 81 ? -7.123 -2.483 -16.396 1.00 96.94 81 ALA A CA 1
ATOM 614 C C . ALA A 1 81 ? -5.926 -2.737 -17.328 1.00 96.94 81 ALA A C 1
ATOM 616 O O . ALA A 1 81 ? -5.157 -1.820 -17.609 1.00 96.94 81 ALA A O 1
ATOM 617 N N . SER A 1 82 ? -5.761 -3.998 -17.746 1.00 94.25 82 SER A N 1
ATOM 618 C CA . SER A 1 82 ? -4.662 -4.526 -18.579 1.00 94.25 82 SER A CA 1
ATOM 619 C C . SER A 1 82 ? -3.230 -4.422 -18.023 1.00 94.25 82 SER A C 1
ATOM 621 O O . SER A 1 82 ? -2.284 -4.856 -18.685 1.00 94.25 82 SER A O 1
ATOM 623 N N . ARG A 1 83 ? -3.029 -3.912 -16.800 1.00 96.19 83 ARG A N 1
ATOM 624 C CA . ARG A 1 83 ? -1.693 -3.777 -16.184 1.00 96.19 83 ARG A CA 1
ATOM 625 C C . ARG A 1 83 ? -1.339 -4.953 -15.289 1.00 96.19 83 ARG A C 1
ATOM 627 O O . ARG A 1 83 ? -0.266 -5.539 -15.447 1.00 96.19 83 ARG A O 1
ATOM 634 N N . VAL A 1 84 ? -2.247 -5.297 -14.385 1.00 97.12 84 VAL A N 1
ATOM 635 C CA . VAL A 1 84 ? -2.110 -6.331 -13.350 1.00 97.12 84 VAL A CA 1
ATOM 636 C C . VAL A 1 84 ? -3.459 -7.031 -13.143 1.00 97.12 84 VAL A C 1
ATOM 638 O O . VAL A 1 84 ? -4.437 -6.685 -13.808 1.00 97.12 84 VAL A O 1
ATOM 641 N N . ASP A 1 85 ? -3.534 -7.990 -12.219 1.00 96.88 85 ASP A N 1
ATOM 642 C CA . ASP A 1 85 ? -4.821 -8.523 -11.769 1.00 96.88 85 ASP A CA 1
ATOM 643 C C . ASP A 1 85 ? -5.644 -7.413 -11.086 1.00 96.88 85 ASP A C 1
ATOM 645 O O . ASP A 1 85 ? -5.345 -6.953 -9.979 1.00 96.88 85 ASP A O 1
ATOM 649 N N . VAL A 1 86 ? -6.690 -6.965 -11.782 1.00 97.62 86 VAL A N 1
ATOM 650 C CA . VAL A 1 86 ? -7.580 -5.896 -11.319 1.00 97.62 86 VAL A CA 1
ATOM 651 C C . VAL A 1 86 ? -8.349 -6.321 -10.070 1.00 97.62 86 VAL A C 1
ATOM 653 O O . VAL A 1 86 ? -8.586 -5.490 -9.192 1.00 97.62 86 VAL A O 1
ATOM 656 N N . SER A 1 87 ? -8.715 -7.600 -9.963 1.00 97.44 87 SER A N 1
ATOM 657 C CA . SER A 1 87 ? -9.478 -8.128 -8.832 1.00 97.44 87 SER A CA 1
ATOM 658 C C . SER A 1 87 ? -8.659 -8.095 -7.541 1.00 97.44 87 SER A C 1
ATOM 660 O O . SER A 1 87 ? -9.187 -7.724 -6.490 1.00 97.44 87 SER A O 1
ATOM 662 N N . LEU A 1 88 ? -7.353 -8.363 -7.636 1.00 97.50 88 LEU A N 1
ATOM 663 C CA . LEU A 1 88 ? -6.412 -8.251 -6.523 1.00 97.50 88 LEU A CA 1
ATOM 664 C C . LEU A 1 88 ? -6.193 -6.787 -6.113 1.00 97.50 88 LEU A C 1
ATOM 666 O O . LEU A 1 88 ? -6.192 -6.464 -4.926 1.00 97.50 88 LEU A O 1
ATOM 670 N N . GLY A 1 89 ? -6.079 -5.872 -7.082 1.00 97.94 89 GLY A N 1
ATOM 671 C CA . GLY A 1 89 ? -6.019 -4.432 -6.801 1.00 97.94 89 GLY A CA 1
ATOM 672 C C . GLY A 1 89 ? -7.282 -3.917 -6.097 1.00 97.94 89 GLY A C 1
ATOM 673 O O . GLY A 1 89 ? -7.201 -3.138 -5.142 1.00 97.94 89 GLY A O 1
ATOM 674 N N . CYS A 1 90 ? -8.454 -4.403 -6.515 1.00 98.50 90 CYS A N 1
ATOM 675 C CA . CYS A 1 90 ? -9.724 -4.133 -5.847 1.00 98.50 90 CYS A CA 1
ATOM 676 C C . CYS A 1 90 ? -9.721 -4.689 -4.417 1.00 98.50 90 CYS A C 1
ATOM 678 O O . CYS A 1 90 ? -10.009 -3.938 -3.483 1.00 98.50 90 CYS A O 1
ATOM 680 N N . ALA A 1 91 ? -9.326 -5.952 -4.225 1.00 98.25 91 ALA A N 1
ATOM 681 C CA . ALA A 1 91 ? -9.227 -6.584 -2.910 1.00 98.25 91 ALA A CA 1
ATOM 682 C C . ALA A 1 91 ? -8.306 -5.809 -1.954 1.00 98.25 91 ALA A C 1
ATOM 684 O O . ALA A 1 91 ? -8.687 -5.565 -0.809 1.00 98.25 91 ALA A O 1
ATOM 685 N N . LEU A 1 92 ? -7.150 -5.345 -2.441 1.00 98.44 92 LEU A N 1
ATOM 686 C CA . LEU A 1 92 ? -6.221 -4.491 -1.696 1.00 98.44 92 LEU A CA 1
ATOM 687 C C . LEU A 1 92 ? -6.878 -3.191 -1.229 1.00 98.44 92 LEU A C 1
ATOM 689 O O . LEU A 1 92 ? -6.773 -2.830 -0.058 1.00 98.44 92 LEU A O 1
ATOM 693 N N . SER A 1 93 ? -7.597 -2.503 -2.118 1.00 98.44 93 SER A N 1
ATOM 694 C CA . SER A 1 93 ? -8.280 -1.258 -1.751 1.00 98.44 93 SER A CA 1
ATOM 695 C C . SER A 1 93 ? -9.423 -1.460 -0.745 1.00 98.44 93 SER A C 1
ATOM 697 O O . SER A 1 93 ? -9.627 -0.600 0.110 1.00 98.44 93 SER A O 1
ATOM 699 N N . ILE A 1 94 ? -10.140 -2.591 -0.805 1.00 98.50 94 ILE A N 1
ATOM 700 C CA . ILE A 1 94 ? -11.183 -2.927 0.175 1.00 98.50 94 ILE A CA 1
ATOM 701 C C . ILE A 1 94 ? -10.561 -3.260 1.530 1.00 98.50 94 ILE A C 1
ATOM 703 O O . ILE A 1 94 ? -10.961 -2.660 2.523 1.00 98.50 94 ILE A O 1
ATOM 707 N N . ALA A 1 95 ? -9.557 -4.141 1.570 1.00 98.38 95 ALA A N 1
ATOM 708 C CA . ALA A 1 95 ? -8.875 -4.514 2.810 1.00 98.38 95 ALA A CA 1
ATOM 709 C C . ALA A 1 95 ? -8.284 -3.286 3.522 1.00 98.38 95 ALA A C 1
ATOM 711 O O . ALA A 1 95 ? -8.378 -3.158 4.741 1.00 98.38 95 ALA A O 1
ATOM 712 N N . TYR A 1 96 ? -7.745 -2.340 2.750 1.00 98.50 96 TYR A N 1
ATOM 713 C CA . TYR A 1 96 ? -7.292 -1.055 3.268 1.00 98.50 96 TYR A CA 1
ATOM 714 C C . TYR A 1 96 ? -8.416 -0.248 3.933 1.00 98.50 96 TYR A C 1
ATOM 716 O O . TYR A 1 96 ? -8.272 0.162 5.081 1.00 98.50 96 TYR A O 1
ATOM 724 N N . LEU A 1 97 ? -9.549 -0.042 3.252 1.00 98.31 97 LEU A N 1
ATOM 725 C CA . LEU A 1 97 ? -10.670 0.710 3.828 1.00 98.31 97 LEU A CA 1
ATOM 726 C C . LEU A 1 97 ? -11.286 0.018 5.046 1.00 98.31 97 LEU A C 1
ATOM 728 O O . LEU A 1 97 ? -11.732 0.689 5.973 1.00 98.31 97 LEU A O 1
ATOM 732 N N . GLU A 1 98 ? -11.315 -1.313 5.060 1.00 98.12 98 GLU A N 1
ATOM 733 C CA . GLU A 1 98 ? -11.763 -2.080 6.221 1.00 98.12 98 GLU A CA 1
ATOM 734 C 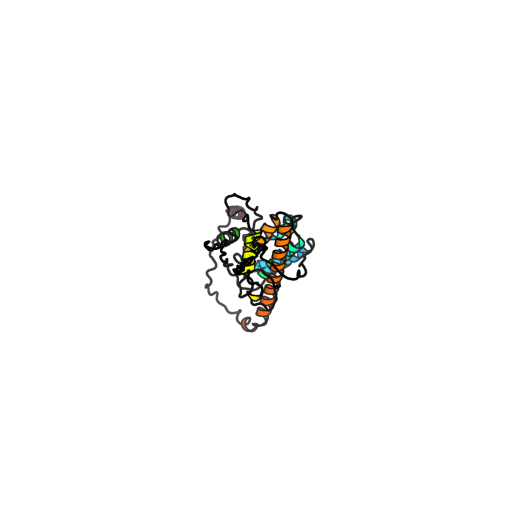C . GLU A 1 98 ? -10.842 -1.879 7.425 1.00 98.12 98 GLU A C 1
ATOM 736 O O . GLU A 1 98 ? -11.340 -1.730 8.542 1.00 98.12 98 GLU A O 1
ATOM 741 N N . PHE A 1 99 ? -9.527 -1.811 7.200 1.00 97.88 99 PHE A N 1
ATOM 742 C CA . PHE A 1 99 ? -8.555 -1.506 8.244 1.00 97.88 99 PHE A CA 1
ATOM 743 C C . PHE A 1 99 ? -8.671 -0.064 8.750 1.00 97.88 99 PHE A C 1
ATOM 745 O O . PHE A 1 99 ? -8.704 0.156 9.959 1.00 97.88 99 PHE A O 1
ATOM 752 N N . GLU A 1 100 ? -8.865 0.909 7.858 1.00 97.56 100 GLU A N 1
ATOM 753 C CA . GLU A 1 100 ? -9.163 2.300 8.241 1.00 97.56 100 GLU A CA 1
ATOM 754 C C . GLU A 1 100 ? -10.486 2.432 9.014 1.00 97.56 100 GLU A C 1
ATOM 756 O O . GLU A 1 100 ? -10.669 3.354 9.811 1.00 97.56 100 GLU A O 1
ATOM 761 N N . ALA A 1 101 ? -11.418 1.498 8.803 1.00 96.94 101 ALA A N 1
ATOM 762 C CA . ALA A 1 101 ? -12.675 1.421 9.533 1.00 96.94 101 ALA A CA 1
ATOM 763 C C . ALA A 1 101 ? -12.559 0.717 10.901 1.00 96.94 101 ALA A C 1
ATOM 765 O O . ALA A 1 101 ? -13.578 0.581 11.583 1.00 96.94 101 ALA A O 1
ATOM 766 N N . THR A 1 102 ? -11.374 0.300 11.351 1.00 96.25 102 THR A N 1
ATOM 767 C CA . THR A 1 102 ? -11.168 -0.213 12.722 1.00 96.25 102 THR A CA 1
ATOM 768 C C . THR A 1 102 ? -11.098 0.927 13.745 1.00 96.25 102 THR A C 1
ATOM 770 O O . THR A 1 102 ? -11.149 2.102 13.378 1.00 96.25 102 THR A O 1
ATOM 773 N N . GLN A 1 103 ? -11.055 0.598 15.038 1.00 93.06 103 GLN A N 1
ATOM 774 C CA . GLN A 1 103 ? -10.814 1.549 16.136 1.00 93.06 103 GLN A CA 1
ATOM 775 C C . GLN A 1 103 ? -9.325 1.624 16.521 1.00 93.06 103 GLN A C 1
ATOM 777 O O . GLN A 1 103 ? -9.007 2.229 17.536 1.00 93.06 103 GLN A O 1
ATOM 782 N N . ALA A 1 104 ? -8.427 1.026 15.728 1.00 94.25 104 ALA A N 1
ATOM 783 C CA . ALA A 1 104 ? -6.999 1.080 16.003 1.00 94.25 104 ALA A CA 1
ATOM 784 C C . ALA A 1 104 ? -6.482 2.522 15.979 1.00 94.25 104 ALA A C 1
ATOM 786 O O . ALA A 1 104 ? -6.932 3.349 15.171 1.00 94.25 104 ALA A O 1
ATOM 787 N N . ASP A 1 105 ? -5.506 2.792 16.842 1.00 94.31 105 ASP A N 1
ATOM 788 C CA . ASP A 1 105 ? -4.861 4.093 16.930 1.00 94.31 105 ASP A CA 1
ATOM 789 C C . ASP A 1 105 ? -4.191 4.463 15.606 1.00 94.31 105 ASP A C 1
ATOM 791 O O . ASP A 1 105 ? -3.472 3.667 14.995 1.00 94.31 105 ASP A O 1
ATOM 795 N N . GLU A 1 106 ? -4.407 5.701 15.163 1.00 94.44 106 GLU A N 1
ATOM 796 C CA . GLU A 1 106 ? -3.667 6.230 14.024 1.00 94.44 106 GLU A CA 1
ATOM 797 C C . GLU A 1 106 ? -2.240 6.567 14.444 1.00 94.44 106 GLU A C 1
ATOM 799 O O . GLU A 1 106 ? -2.020 7.368 15.355 1.00 94.44 106 GLU A O 1
ATOM 804 N N . MET A 1 107 ? -1.261 6.015 13.732 1.00 92.38 107 MET A N 1
ATOM 805 C CA . MET A 1 107 ? 0.146 6.326 13.955 1.00 92.38 107 MET A CA 1
ATOM 806 C C . MET A 1 107 ? 0.859 6.562 12.633 1.00 92.38 107 MET A C 1
ATOM 808 O O . MET A 1 107 ? 0.590 5.903 11.627 1.00 92.38 107 MET A O 1
ATOM 812 N N . ALA A 1 108 ? 1.808 7.496 12.649 1.00 91.69 108 ALA A N 1
ATOM 813 C CA . ALA A 1 108 ? 2.690 7.703 11.514 1.00 91.69 108 ALA A CA 1
ATOM 814 C C . ALA A 1 108 ? 3.547 6.451 11.280 1.00 91.69 108 ALA A C 1
ATOM 816 O O . ALA A 1 108 ? 4.129 5.882 12.207 1.00 91.69 108 ALA A O 1
ATOM 817 N N . LEU A 1 109 ? 3.646 6.040 10.021 1.00 90.69 109 LEU A N 1
ATOM 818 C CA . LEU A 1 109 ? 4.489 4.939 9.601 1.00 90.69 109 LEU A CA 1
AT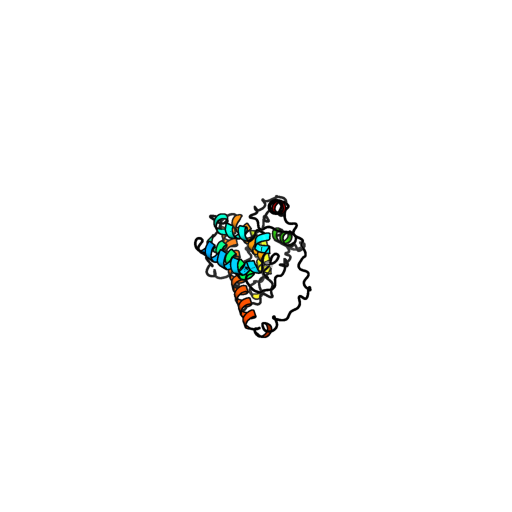OM 819 C C . LEU A 1 109 ? 5.962 5.360 9.672 1.00 90.69 109 LEU A C 1
ATOM 821 O O . LEU A 1 109 ? 6.464 6.092 8.818 1.00 90.69 109 LEU A O 1
ATOM 825 N N . THR A 1 110 ? 6.683 4.842 10.662 1.00 90.75 110 THR A N 1
ATOM 826 C CA . THR A 1 110 ? 8.127 5.071 10.780 1.00 90.75 110 THR A CA 1
ATOM 827 C C . THR A 1 110 ? 8.886 4.197 9.789 1.00 90.75 110 THR A C 1
ATOM 829 O O . THR A 1 110 ? 9.035 2.992 9.992 1.00 90.75 110 THR A O 1
ATOM 832 N N . MET A 1 111 ? 9.402 4.804 8.720 1.00 91.38 111 MET A N 1
ATOM 833 C CA . MET A 1 111 ? 10.247 4.113 7.744 1.00 91.38 111 MET A CA 1
ATOM 834 C C . MET A 1 111 ? 11.487 3.510 8.421 1.00 91.38 111 MET A C 1
ATOM 836 O O . MET A 1 111 ? 12.232 4.210 9.104 1.00 91.38 111 MET A O 1
ATOM 840 N N . LYS A 1 112 ? 11.730 2.212 8.204 1.00 92.00 112 LYS A N 1
ATOM 841 C CA . LYS A 1 112 ? 12.964 1.544 8.630 1.00 92.00 112 LYS A CA 1
ATOM 842 C C . LYS A 1 112 ? 14.078 1.800 7.601 1.00 92.00 112 LYS A C 1
ATOM 844 O O . LYS A 1 112 ? 13.839 1.601 6.412 1.00 92.00 112 LYS A O 1
ATOM 849 N N . PRO A 1 113 ? 15.271 2.258 8.011 1.00 91.94 113 PRO A N 1
ATOM 850 C CA . PRO A 1 113 ? 16.340 2.569 7.074 1.00 91.94 113 PRO A CA 1
ATOM 851 C C . PRO A 1 113 ? 17.021 1.290 6.566 1.00 91.94 113 PRO A C 1
ATOM 853 O O . PRO A 1 113 ? 17.314 0.373 7.333 1.00 91.94 113 PRO A O 1
ATOM 856 N N . THR A 1 114 ? 17.336 1.253 5.274 1.00 88.00 114 THR A N 1
ATOM 857 C CA . THR A 1 114 ? 18.039 0.148 4.606 1.00 88.00 114 THR A CA 1
ATOM 858 C C . THR A 1 114 ? 19.438 0.566 4.178 1.00 88.00 114 THR A C 1
ATOM 860 O O . THR A 1 114 ? 19.655 1.710 3.776 1.00 88.00 114 THR A O 1
ATOM 863 N N . LYS A 1 115 ? 20.400 -0.363 4.220 1.00 87.25 115 LYS A N 1
ATOM 864 C CA . LYS A 1 115 ? 21.729 -0.166 3.624 1.00 87.25 115 LYS A CA 1
ATOM 865 C C . LYS A 1 115 ? 21.726 -0.749 2.206 1.00 87.25 115 LYS A C 1
ATOM 867 O O . LYS A 1 115 ? 21.637 -1.969 2.088 1.00 87.25 115 LYS A O 1
ATOM 872 N N . PRO A 1 116 ? 21.789 0.073 1.144 1.00 79.69 116 PRO A N 1
ATOM 873 C CA . PRO A 1 116 ? 21.759 -0.427 -0.231 1.00 79.69 116 PRO A CA 1
ATOM 874 C C . PRO A 1 116 ? 22.984 -1.282 -0.581 1.00 79.69 116 PRO A C 1
ATOM 876 O O . PRO A 1 116 ? 22.873 -2.207 -1.379 1.00 79.69 116 PRO A O 1
ATOM 879 N N . SER A 1 117 ? 24.135 -1.002 0.032 1.00 83.31 117 SER A N 1
ATOM 880 C CA . SER A 1 117 ? 25.366 -1.783 -0.120 1.00 83.31 117 SER A CA 1
ATOM 881 C C . SER A 1 117 ? 26.179 -1.842 1.176 1.00 83.31 117 SER A C 1
ATOM 883 O O . SER A 1 117 ? 26.010 -1.018 2.085 1.00 83.31 117 SER A O 1
ATOM 885 N N . VAL A 1 118 ? 27.080 -2.822 1.277 1.00 83.31 118 VAL A N 1
ATOM 886 C CA . VAL A 1 118 ? 28.027 -2.926 2.396 1.00 83.31 118 VAL A CA 1
ATOM 887 C C . VAL A 1 118 ? 28.880 -1.654 2.447 1.00 83.31 118 VAL A C 1
ATOM 889 O O . VAL A 1 118 ? 29.414 -1.216 1.434 1.00 83.31 118 VAL A O 1
ATOM 892 N N . GLY A 1 119 ? 28.956 -1.024 3.621 1.00 86.94 119 GLY A N 1
ATOM 893 C CA . GLY A 1 119 ? 29.672 0.242 3.821 1.00 86.94 119 GLY A CA 1
ATOM 894 C C . GLY A 1 119 ? 28.879 1.510 3.477 1.00 86.94 119 GLY A C 1
ATOM 895 O O . GLY A 1 119 ? 29.316 2.604 3.824 1.00 86.94 119 GLY A O 1
ATOM 896 N N . SER A 1 120 ? 27.692 1.401 2.868 1.00 88.00 120 SER A N 1
ATOM 897 C CA . SER A 1 120 ? 26.839 2.570 2.612 1.00 88.00 120 SER A CA 1
ATOM 898 C C . SER A 1 120 ? 26.107 3.065 3.867 1.00 88.00 120 SER A C 1
ATOM 900 O O . SER A 1 120 ? 25.794 2.303 4.791 1.00 88.00 120 SER A O 1
ATOM 902 N N . LYS A 1 121 ? 25.798 4.369 3.889 1.00 91.25 121 LYS A N 1
ATOM 903 C CA . LYS A 1 121 ? 24.938 4.970 4.915 1.00 91.25 121 LYS A CA 1
ATOM 904 C C . LYS A 1 121 ? 23.519 4.415 4.778 1.00 91.25 121 LYS A C 1
ATOM 906 O O . LYS A 1 121 ? 22.990 4.322 3.673 1.00 91.25 121 LYS A O 1
ATOM 911 N N . ALA A 1 122 ? 22.900 4.086 5.909 1.00 91.75 122 ALA A N 1
ATOM 912 C CA . ALA A 1 122 ? 21.511 3.656 5.927 1.00 91.75 122 ALA A CA 1
ATOM 913 C C . ALA A 1 122 ? 20.598 4.804 5.456 1.00 91.75 122 ALA A C 1
ATOM 915 O O . ALA A 1 122 ? 20.751 5.948 5.892 1.00 91.75 122 ALA A O 1
ATOM 916 N N . VAL A 1 123 ? 19.675 4.498 4.549 1.00 90.00 123 VAL A N 1
ATOM 917 C CA . VAL A 1 123 ? 18.751 5.454 3.927 1.00 90.00 123 VAL A CA 1
ATOM 918 C C . VAL A 1 123 ? 17.330 4.908 3.971 1.00 90.00 123 VAL A C 1
ATOM 920 O O . VAL A 1 123 ? 17.123 3.704 3.846 1.00 90.00 123 VAL A O 1
ATOM 923 N N . ASN A 1 124 ? 16.342 5.787 4.122 1.00 87.56 124 ASN A N 1
ATOM 924 C CA . ASN A 1 124 ? 14.941 5.395 4.017 1.00 87.56 124 ASN A CA 1
ATOM 925 C C . ASN A 1 124 ? 14.581 5.187 2.543 1.00 87.56 124 ASN A C 1
ATOM 927 O O . ASN A 1 124 ? 14.762 6.084 1.715 1.00 87.56 124 ASN A O 1
ATOM 931 N N . GLN A 1 125 ? 14.073 4.004 2.211 1.00 88.38 125 GLN A N 1
ATOM 932 C CA . GLN A 1 125 ? 13.601 3.666 0.872 1.00 88.38 125 GLN A CA 1
ATOM 933 C C . GLN A 1 125 ? 12.231 2.964 0.958 1.00 88.38 125 GLN A C 1
ATOM 935 O O . GLN A 1 125 ? 11.992 2.260 1.935 1.00 88.38 125 GLN A O 1
ATOM 940 N N . PRO A 1 126 ? 11.317 3.147 -0.016 1.00 89.19 126 PRO A N 1
ATOM 941 C CA . PRO A 1 126 ? 11.398 4.077 -1.145 1.00 89.19 126 PRO A CA 1
ATOM 942 C C . PRO A 1 126 ? 11.417 5.545 -0.688 1.00 89.19 126 PRO A C 1
ATOM 944 O O . PRO A 1 126 ? 10.681 5.950 0.217 1.00 89.19 126 PRO A O 1
ATOM 947 N N . ARG A 1 127 ? 12.238 6.371 -1.343 1.00 87.00 127 ARG A N 1
ATOM 948 C CA . ARG A 1 127 ? 12.306 7.821 -1.085 1.00 87.00 127 ARG A CA 1
ATOM 949 C C . ARG A 1 127 ? 10.990 8.512 -1.421 1.00 87.00 127 ARG A C 1
ATOM 951 O O . ARG A 1 127 ? 10.713 9.599 -0.904 1.00 87.00 127 ARG A O 1
ATOM 958 N N . TYR A 1 128 ? 10.200 7.924 -2.321 1.00 86.50 128 TYR A N 1
ATOM 959 C CA . TYR A 1 128 ? 8.838 8.357 -2.594 1.00 86.50 128 TYR A CA 1
ATOM 960 C C . TYR A 1 128 ? 8.046 8.459 -1.285 1.00 86.50 128 TYR A C 1
ATOM 962 O O . TYR A 1 128 ? 7.609 9.554 -0.944 1.00 86.50 128 TYR A O 1
ATOM 970 N N . MET A 1 129 ? 7.989 7.375 -0.499 1.00 87.94 129 MET A N 1
ATOM 971 C CA . MET A 1 129 ? 7.247 7.299 0.768 1.00 87.94 129 MET A CA 1
ATOM 972 C C . MET A 1 129 ? 7.794 8.232 1.849 1.00 87.94 129 MET A C 1
ATOM 974 O O . MET A 1 129 ? 7.010 8.899 2.521 1.00 87.94 129 MET A O 1
ATOM 978 N N . GLU A 1 130 ? 9.120 8.343 1.978 1.00 83.88 130 GLU A N 1
ATOM 979 C CA . GLU A 1 130 ? 9.750 9.254 2.947 1.00 83.88 130 GLU A CA 1
ATOM 980 C C . GLU A 1 130 ? 9.265 10.701 2.770 1.00 83.88 130 GLU A C 1
ATOM 982 O O . GLU A 1 130 ? 9.074 11.423 3.748 1.00 83.88 130 GLU A O 1
ATOM 987 N N . GLY A 1 131 ? 9.030 11.122 1.523 1.00 74.50 131 GLY A N 1
ATOM 988 C CA . GLY A 1 131 ? 8.532 12.455 1.211 1.00 74.50 131 GLY A CA 1
ATOM 989 C C . GLY A 1 131 ? 7.033 12.655 1.449 1.00 74.50 131 GLY A C 1
ATOM 990 O O . GLY A 1 131 ? 6.616 13.811 1.540 1.00 74.50 131 GLY A O 1
ATOM 991 N N . LEU A 1 132 ? 6.229 11.586 1.523 1.00 78.44 132 LEU A N 1
ATOM 992 C CA . LEU A 1 132 ? 4.763 11.677 1.595 1.00 78.44 132 LEU A CA 1
ATOM 993 C C . LEU A 1 132 ? 4.269 12.152 2.964 1.00 78.44 132 LEU A C 1
ATOM 995 O O . LEU A 1 132 ? 3.422 13.039 3.006 1.00 78.44 132 LEU A O 1
ATOM 999 N N . GLN A 1 133 ? 4.846 11.642 4.056 1.00 74.50 133 GLN A N 1
ATOM 1000 C CA . GLN A 1 133 ? 4.458 11.968 5.445 1.00 74.50 133 GLN A CA 1
ATOM 1001 C C . GLN A 1 133 ? 4.561 13.477 5.783 1.00 74.50 133 GLN A C 1
ATOM 1003 O O . GLN A 1 133 ? 3.848 14.034 6.625 1.00 74.50 133 GLN A O 1
ATOM 1008 N N . TRP A 1 134 ? 5.457 14.192 5.097 1.00 71.81 134 TRP A N 1
ATOM 1009 C CA . TRP A 1 134 ? 5.729 15.609 5.358 1.00 71.81 134 TRP A CA 1
ATOM 1010 C C . TRP A 1 134 ? 4.867 16.560 4.527 1.00 71.81 134 TRP A C 1
ATOM 1012 O O . TRP A 1 134 ? 4.874 17.769 4.759 1.00 71.81 134 TRP A O 1
ATOM 1022 N N . ARG A 1 135 ? 4.137 16.049 3.533 1.00 68.38 135 ARG A N 1
ATOM 1023 C CA . ARG A 1 135 ? 3.386 16.868 2.576 1.00 68.38 135 ARG A CA 1
ATOM 1024 C C . ARG A 1 135 ? 1.900 16.785 2.899 1.00 68.38 135 ARG A C 1
ATOM 1026 O O . ARG A 1 135 ? 1.416 15.751 3.339 1.00 68.38 135 ARG A O 1
ATOM 1033 N N . GLY A 1 136 ? 1.149 17.853 2.619 1.00 68.56 136 GLY A N 1
ATOM 1034 C CA . GLY A 1 136 ? -0.315 17.784 2.502 1.00 68.56 136 GLY A CA 1
ATOM 1035 C C . GLY A 1 136 ? -0.687 16.953 1.274 1.00 68.56 136 GLY A C 1
ATOM 1036 O O . GLY A 1 136 ? -1.080 17.498 0.245 1.00 68.56 136 GLY A O 1
ATOM 1037 N N . PHE A 1 137 ? -0.404 15.653 1.334 1.00 74.12 137 PHE A N 1
ATOM 1038 C CA . PHE A 1 137 ? -0.329 14.786 0.175 1.00 74.12 137 PHE A CA 1
ATOM 1039 C C . PHE A 1 137 ? -1.723 14.384 -0.291 1.00 74.12 137 PHE A C 1
ATOM 1041 O O . PHE A 1 137 ? -2.452 13.673 0.406 1.00 74.12 137 PHE A O 1
ATOM 1048 N N . ALA A 1 138 ? -2.043 14.793 -1.516 1.00 88.69 138 ALA A N 1
ATOM 1049 C CA . ALA A 1 138 ? -3.165 14.258 -2.259 1.00 88.69 138 ALA A CA 1
ATOM 1050 C C . ALA A 1 138 ? -2.742 12.966 -2.973 1.00 88.69 138 ALA A C 1
ATOM 1052 O O . ALA A 1 138 ? -1.779 12.973 -3.741 1.00 88.69 138 ALA A O 1
ATOM 1053 N N . SER A 1 139 ? -3.492 11.886 -2.765 1.00 92.56 139 SER A N 1
ATOM 1054 C CA . SER A 1 139 ? -3.334 10.616 -3.470 1.00 92.56 139 SER A CA 1
ATOM 1055 C C . SER A 1 139 ? -3.540 10.840 -4.970 1.00 92.56 139 SER A C 1
ATOM 1057 O O . SER A 1 139 ? -4.595 11.313 -5.408 1.00 92.56 139 SER A O 1
ATOM 1059 N N . ARG A 1 140 ? -2.507 10.541 -5.764 1.00 94.44 140 ARG A N 1
ATOM 1060 C CA . ARG A 1 140 ? -2.469 10.752 -7.217 1.00 94.44 140 ARG A CA 1
ATOM 1061 C C . ARG A 1 140 ? -1.783 9.581 -7.900 1.00 94.44 140 ARG A C 1
ATOM 1063 O O . ARG A 1 140 ? -0.804 9.046 -7.391 1.00 94.44 140 ARG A O 1
ATOM 1070 N N . TRP A 1 141 ? -2.280 9.232 -9.078 1.00 96.25 141 TRP A N 1
ATOM 1071 C CA . TRP A 1 141 ? -1.642 8.279 -9.978 1.00 96.25 141 TRP A CA 1
ATOM 1072 C C . TRP A 1 141 ? -0.451 8.975 -10.641 1.00 96.25 141 TRP A C 1
ATOM 1074 O O . TRP A 1 141 ? -0.638 9.734 -11.588 1.00 96.25 141 TRP A O 1
ATOM 1084 N N . ASN A 1 142 ? 0.746 8.777 -10.083 1.00 94.38 142 ASN A N 1
ATOM 1085 C CA . ASN A 1 142 ? 1.991 9.397 -10.546 1.00 94.38 142 ASN A CA 1
ATOM 1086 C C . ASN A 1 142 ? 2.811 8.441 -11.417 1.00 94.38 142 ASN A C 1
ATOM 1088 O O . ASN A 1 142 ? 2.857 7.241 -11.141 1.00 94.38 142 ASN A O 1
ATOM 1092 N N . ASP A 1 143 ? 3.448 8.966 -12.459 1.00 96.00 143 ASP A N 1
ATOM 1093 C CA . ASP A 1 143 ? 4.325 8.162 -13.306 1.00 96.00 143 ASP A CA 1
ATOM 1094 C C . ASP A 1 143 ? 5.580 7.740 -12.536 1.00 96.00 143 ASP A C 1
ATOM 1096 O O . ASP A 1 143 ? 6.039 8.411 -11.604 1.00 96.00 143 ASP A O 1
ATOM 1100 N N . ARG A 1 144 ? 6.175 6.627 -12.950 1.00 95.00 144 ARG A N 1
ATOM 1101 C CA . ARG A 1 144 ? 7.487 6.193 -12.473 1.00 95.00 144 ARG A CA 1
ATOM 1102 C C . ARG A 1 144 ? 8.596 6.962 -13.173 1.00 95.00 144 ARG A C 1
ATOM 1104 O O . ARG A 1 144 ? 8.553 7.169 -14.385 1.00 95.00 144 ARG A O 1
ATOM 1111 N N . ALA A 1 145 ? 9.612 7.346 -12.409 1.00 95.12 145 ALA A N 1
ATOM 1112 C CA . ALA A 1 145 ? 10.822 7.934 -12.958 1.00 95.12 145 ALA A CA 1
ATOM 1113 C C . ALA A 1 145 ? 11.480 6.997 -13.989 1.00 95.12 145 ALA A C 1
ATOM 1115 O O . ALA A 1 145 ? 11.384 5.762 -13.914 1.00 95.12 145 ALA A O 1
ATOM 1116 N N . LYS A 1 146 ? 12.132 7.592 -14.987 1.00 93.50 146 LYS A N 1
ATOM 1117 C CA . LYS A 1 146 ? 13.011 6.865 -15.910 1.00 93.50 146 LYS A CA 1
ATOM 1118 C C . LYS A 1 146 ? 14.413 6.771 -15.322 1.00 93.50 146 LYS A C 1
ATOM 1120 O O . LYS A 1 146 ? 14.779 7.527 -14.425 1.00 93.50 146 LYS A O 1
ATOM 1125 N N . GLU A 1 147 ? 15.190 5.826 -15.825 1.00 89.88 147 GLU A N 1
ATOM 1126 C CA . GLU A 1 147 ? 16.593 5.701 -15.448 1.00 89.88 147 GLU A CA 1
ATOM 1127 C C . GLU A 1 147 ? 17.353 7.000 -15.758 1.00 89.88 147 GLU A C 1
ATOM 1129 O O . GLU A 1 147 ? 17.121 7.633 -16.788 1.00 89.88 147 GLU A O 1
ATOM 1134 N N . GLY A 1 148 ? 18.191 7.442 -14.818 1.00 89.62 148 GLY A N 1
ATOM 1135 C CA . GLY A 1 148 ? 18.922 8.709 -14.911 1.00 89.62 148 GLY A CA 1
ATOM 1136 C C . GLY A 1 148 ? 18.097 9.980 -14.663 1.00 89.62 148 GLY A C 1
ATOM 1137 O O . GLY A 1 148 ? 18.682 11.055 -14.545 1.00 89.62 148 GLY A O 1
ATOM 1138 N N . GLU A 1 149 ? 16.765 9.909 -14.537 1.00 89.62 149 GLU A N 1
ATOM 1139 C CA . GLU A 1 149 ? 15.967 11.099 -14.225 1.00 89.62 149 GLU A CA 1
ATOM 1140 C C . GLU A 1 149 ? 16.174 11.566 -12.780 1.00 89.62 149 GLU A C 1
ATOM 1142 O O . GLU A 1 149 ? 16.179 10.779 -11.828 1.00 89.62 149 GLU A O 1
ATOM 1147 N N . VAL A 1 150 ? 16.248 12.888 -12.599 1.00 83.25 150 VAL A N 1
ATOM 1148 C CA . VAL A 1 150 ? 16.247 13.490 -11.265 1.00 83.25 150 VAL A CA 1
ATOM 1149 C C . VAL A 1 150 ? 14.919 13.188 -10.583 1.00 83.25 150 VAL A C 1
ATOM 1151 O O . VAL A 1 150 ? 13.834 13.492 -11.090 1.00 83.25 150 VAL A O 1
ATOM 1154 N N . ARG A 1 151 ? 15.011 12.607 -9.387 1.00 81.38 151 ARG A N 1
ATOM 1155 C CA . ARG A 1 151 ? 13.845 12.271 -8.578 1.00 81.38 151 ARG A CA 1
ATOM 1156 C C . ARG A 1 151 ? 13.061 13.533 -8.234 1.00 81.38 151 ARG A C 1
ATOM 1158 O O . ARG A 1 151 ? 13.578 14.434 -7.573 1.00 81.38 151 ARG A O 1
ATOM 1165 N N . THR A 1 152 ? 11.779 13.541 -8.583 1.00 84.31 152 THR A N 1
ATOM 1166 C CA . THR A 1 152 ? 10.833 14.540 -8.086 1.00 84.31 152 THR A CA 1
ATOM 1167 C C . THR A 1 152 ? 9.828 13.880 -7.143 1.00 84.31 152 THR A C 1
ATOM 1169 O O . THR A 1 152 ? 9.544 12.692 -7.272 1.00 84.31 152 THR A O 1
ATOM 1172 N N . PRO A 1 153 ? 9.230 14.631 -6.210 1.00 79.94 153 PRO A N 1
ATOM 1173 C CA . PRO A 1 153 ? 8.178 14.108 -5.333 1.00 79.94 153 PRO A CA 1
ATOM 1174 C C . PRO A 1 153 ? 6.901 13.663 -6.060 1.00 79.94 153 PRO A C 1
ATOM 1176 O O . PRO A 1 153 ? 6.045 13.021 -5.460 1.00 79.94 153 PRO A O 1
ATOM 1179 N N . ALA A 1 154 ? 6.750 14.047 -7.329 1.00 85.75 154 ALA A N 1
ATOM 1180 C CA . ALA A 1 154 ? 5.623 13.693 -8.181 1.00 85.75 154 ALA A CA 1
ATOM 1181 C C . ALA A 1 154 ? 5.907 12.462 -9.056 1.00 85.75 154 ALA A C 1
ATOM 1183 O O . ALA A 1 154 ? 5.111 12.164 -9.939 1.00 85.75 154 ALA A O 1
ATOM 1184 N N . LYS A 1 155 ? 7.028 11.762 -8.840 1.00 91.81 155 LYS A N 1
ATOM 1185 C CA . LYS A 1 155 ? 7.377 10.539 -9.563 1.00 91.81 155 LYS A CA 1
ATOM 1186 C C . LYS A 1 155 ? 7.667 9.402 -8.596 1.00 91.81 155 LYS A C 1
ATOM 1188 O O . LYS A 1 155 ? 8.337 9.608 -7.586 1.00 91.81 155 LYS A O 1
ATOM 1193 N N . LEU A 1 156 ? 7.171 8.214 -8.924 1.00 94.31 156 LEU A N 1
ATOM 1194 C CA . LEU A 1 156 ? 7.521 6.987 -8.216 1.00 94.31 156 LEU A CA 1
ATOM 1195 C C . LEU A 1 156 ? 8.996 6.643 -8.477 1.00 94.31 156 LEU A C 1
ATOM 1197 O O . LEU A 1 156 ? 9.495 6.887 -9.579 1.00 94.31 156 LEU A O 1
ATOM 1201 N N . ASP A 1 157 ? 9.686 6.085 -7.482 1.00 93.75 157 ASP A N 1
ATOM 1202 C CA . ASP A 1 157 ? 11.111 5.762 -7.596 1.00 93.75 157 ASP A CA 1
ATOM 1203 C C . ASP A 1 157 ? 11.377 4.741 -8.724 1.00 93.75 157 ASP A C 1
ATOM 1205 O O . ASP A 1 157 ? 10.573 3.838 -8.989 1.00 93.75 157 ASP A O 1
ATOM 1209 N N . THR A 1 158 ? 12.517 4.882 -9.409 1.00 94.56 158 THR A N 1
ATOM 1210 C CA . THR A 1 158 ? 12.919 3.993 -10.514 1.00 94.56 158 THR A CA 1
ATOM 1211 C C . THR A 1 158 ? 13.071 2.546 -10.067 1.00 94.56 158 THR A C 1
ATOM 1213 O O . THR A 1 158 ? 12.858 1.657 -10.878 1.00 94.56 158 THR A O 1
ATOM 1216 N N . ASP A 1 159 ? 13.379 2.299 -8.797 1.00 93.50 159 ASP A N 1
ATOM 1217 C CA . ASP A 1 159 ? 13.662 1.000 -8.182 1.00 93.50 159 ASP A CA 1
ATOM 1218 C C . ASP A 1 159 ? 12.558 0.549 -7.207 1.00 93.50 159 ASP A C 1
ATOM 1220 O O . ASP A 1 159 ? 12.793 -0.286 -6.332 1.00 93.50 159 ASP A O 1
ATOM 1224 N N . VAL A 1 160 ? 11.341 1.094 -7.338 1.00 94.81 160 VAL A N 1
ATOM 1225 C CA . VAL A 1 160 ? 10.210 0.799 -6.437 1.00 94.81 160 VAL A CA 1
ATOM 1226 C C . VAL A 1 160 ? 9.930 -0.697 -6.278 1.00 94.81 160 VAL A C 1
ATOM 1228 O O . VAL A 1 160 ? 9.614 -1.143 -5.179 1.00 94.81 160 VAL A O 1
ATOM 1231 N N . ASN A 1 161 ? 10.096 -1.491 -7.337 1.00 94.56 161 ASN A N 1
ATOM 1232 C CA . ASN A 1 161 ? 9.888 -2.939 -7.304 1.00 94.56 161 ASN A CA 1
ATOM 1233 C C . ASN A 1 161 ? 10.876 -3.679 -6.398 1.00 94.56 161 ASN A C 1
ATOM 1235 O O . ASN A 1 161 ? 10.627 -4.817 -6.021 1.00 94.56 161 ASN A O 1
ATOM 1239 N N . ILE A 1 162 ? 11.984 -3.037 -6.037 1.00 93.06 162 ILE A N 1
ATOM 1240 C CA . ILE A 1 162 ? 12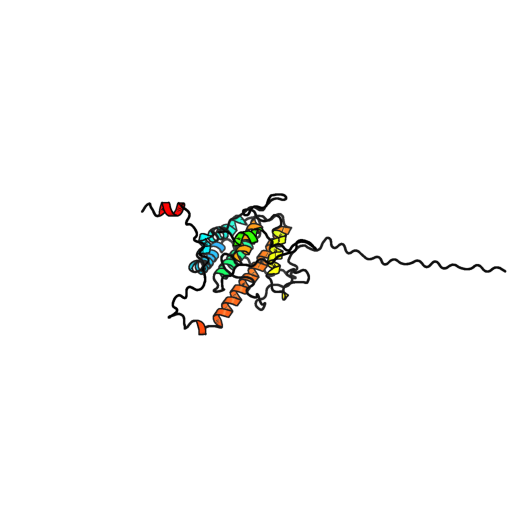.980 -3.567 -5.111 1.00 93.06 162 ILE A CA 1
ATOM 1241 C C . ILE A 1 162 ? 12.776 -2.936 -3.734 1.00 93.06 162 ILE A C 1
ATOM 1243 O O . ILE A 1 162 ? 12.698 -3.634 -2.723 1.00 93.06 162 ILE A O 1
ATOM 1247 N N . THR A 1 163 ? 12.685 -1.607 -3.681 1.00 94.19 163 THR A N 1
ATOM 1248 C CA . THR A 1 163 ? 12.677 -0.866 -2.417 1.00 94.19 163 THR A CA 1
ATOM 1249 C C . THR A 1 163 ? 11.374 -1.033 -1.643 1.00 94.19 163 THR A C 1
ATOM 1251 O O . THR A 1 163 ? 11.417 -1.189 -0.424 1.00 94.19 163 THR A O 1
ATOM 1254 N N . LEU A 1 164 ? 10.220 -1.073 -2.317 1.00 95.56 164 LEU A N 1
ATOM 1255 C CA . LEU A 1 164 ? 8.922 -1.189 -1.653 1.00 95.56 164 LEU A CA 1
ATOM 1256 C C . LEU A 1 164 ? 8.708 -2.573 -1.010 1.00 95.56 164 LEU A C 1
ATOM 1258 O O . LEU A 1 164 ? 8.377 -2.600 0.177 1.00 95.56 164 LEU A O 1
ATOM 1262 N N . PRO A 1 165 ? 8.945 -3.716 -1.693 1.00 95.75 165 PRO A N 1
ATOM 1263 C CA . PRO A 1 165 ? 8.858 -5.029 -1.050 1.00 95.75 165 PRO A CA 1
ATOM 1264 C C . PRO A 1 165 ? 9.822 -5.207 0.126 1.00 95.75 165 PRO A C 1
ATOM 1266 O O . PRO A 1 165 ? 9.442 -5.773 1.148 1.00 95.75 165 PRO A O 1
ATOM 1269 N N . ARG A 1 166 ? 11.057 -4.698 0.019 1.00 94.25 166 ARG A N 1
ATOM 1270 C CA . ARG A 1 166 ? 12.024 -4.733 1.130 1.00 94.25 166 ARG A CA 1
ATOM 1271 C C . ARG A 1 166 ? 11.519 -3.947 2.329 1.00 94.25 166 ARG A C 1
ATOM 1273 O O . ARG A 1 166 ? 11.571 -4.436 3.452 1.00 94.25 166 ARG A O 1
ATOM 1280 N N . GLN A 1 167 ? 10.989 -2.754 2.082 1.00 95.00 167 GLN A N 1
ATOM 1281 C CA . GLN A 1 167 ? 10.420 -1.935 3.137 1.00 95.00 167 GLN A CA 1
ATOM 1282 C C . GLN A 1 167 ? 9.219 -2.617 3.794 1.00 95.00 167 GLN A C 1
ATOM 1284 O O . GLN A 1 167 ? 9.096 -2.584 5.013 1.00 95.00 167 GLN A O 1
ATOM 1289 N N . TRP A 1 168 ? 8.370 -3.287 3.013 1.00 96.12 168 TRP A N 1
ATOM 1290 C CA . TRP A 1 168 ? 7.270 -4.093 3.539 1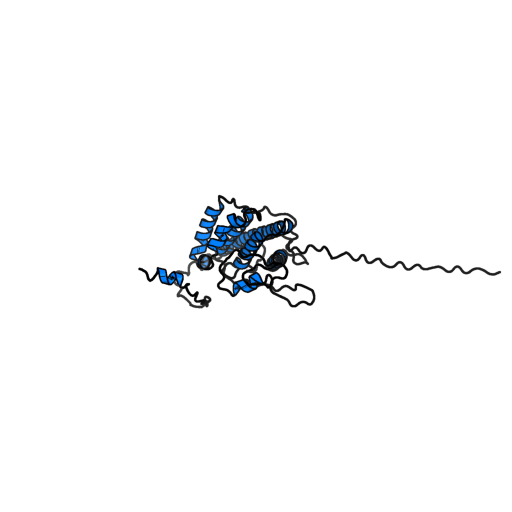.00 96.12 168 TRP A CA 1
ATOM 1291 C C . TRP A 1 168 ? 7.757 -5.246 4.426 1.00 96.12 168 TRP A C 1
ATOM 1293 O O . TRP A 1 168 ? 7.244 -5.411 5.534 1.00 96.12 168 TRP A O 1
ATOM 1303 N N . ALA A 1 169 ? 8.779 -5.990 3.986 1.00 95.56 169 ALA A N 1
ATOM 1304 C CA . ALA A 1 169 ? 9.392 -7.075 4.756 1.00 95.56 169 ALA A CA 1
ATOM 1305 C C . ALA A 1 169 ? 9.920 -6.597 6.117 1.00 95.56 169 ALA A C 1
ATOM 1307 O O . ALA A 1 169 ? 9.757 -7.274 7.128 1.00 95.56 169 ALA A O 1
ATOM 1308 N N . LEU A 1 170 ? 10.470 -5.384 6.173 1.00 93.88 170 LEU A N 1
ATOM 1309 C CA . LEU A 1 170 ? 10.957 -4.791 7.415 1.00 93.88 170 LEU A CA 1
ATOM 1310 C C . LEU A 1 170 ? 9.855 -4.518 8.448 1.00 93.88 170 LEU A C 1
ATOM 1312 O O . LEU A 1 170 ? 10.175 -4.431 9.632 1.00 93.88 170 LEU A O 1
ATOM 1316 N N . PHE A 1 171 ? 8.586 -4.391 8.053 1.00 95.00 171 PHE A N 1
ATOM 1317 C CA . PHE A 1 171 ? 7.456 -4.249 8.984 1.00 95.00 171 PHE A CA 1
ATOM 1318 C C . PHE A 1 171 ? 6.850 -5.579 9.433 1.00 95.00 171 PHE A C 1
ATOM 1320 O O . PHE A 1 171 ? 5.956 -5.573 10.274 1.00 95.00 171 PHE A O 1
ATOM 1327 N N . GLN A 1 172 ? 7.335 -6.703 8.909 1.00 95.81 172 GLN A N 1
ATOM 1328 C CA . GLN A 1 172 ? 6.809 -8.012 9.269 1.00 95.81 172 GLN A CA 1
ATOM 1329 C C . GLN A 1 172 ? 7.376 -8.505 10.608 1.00 95.81 172 GLN A C 1
ATOM 1331 O O . GLN A 1 172 ? 8.506 -8.152 10.967 1.00 95.81 172 GLN A O 1
ATOM 1336 N N . PRO A 1 173 ? 6.621 -9.348 11.333 1.00 95.88 173 PRO A N 1
ATOM 1337 C CA . PRO A 1 173 ? 7.141 -10.107 12.464 1.00 95.88 173 PRO A CA 1
ATOM 1338 C C . PRO A 1 173 ? 8.388 -10.916 12.078 1.00 95.88 173 PRO A C 1
ATOM 1340 O O . PRO A 1 173 ? 8.494 -11.408 10.953 1.00 95.88 173 PRO A O 1
ATOM 1343 N N . LEU A 1 174 ? 9.349 -11.044 13.000 1.00 95.12 174 LEU A N 1
ATOM 1344 C CA . LEU A 1 174 ? 10.643 -11.682 12.718 1.00 95.12 174 LEU A CA 1
ATOM 1345 C C . LEU A 1 174 ? 10.485 -13.158 12.362 1.00 95.12 174 LEU A C 1
ATOM 1347 O O . LEU A 1 174 ? 11.197 -13.651 11.496 1.00 95.12 174 LEU A O 1
ATOM 1351 N N . GLU A 1 175 ? 9.519 -13.829 12.981 1.00 95.25 175 GLU A N 1
ATOM 1352 C CA . GLU A 1 175 ? 9.151 -15.210 12.697 1.00 95.25 175 GLU A CA 1
ATOM 1353 C C . GLU A 1 175 ? 8.656 -15.422 11.261 1.00 95.25 175 GLU A C 1
ATOM 1355 O O . GLU A 1 175 ? 8.600 -16.561 10.818 1.00 95.25 175 GLU A O 1
ATOM 1360 N N . ARG A 1 176 ? 8.311 -14.360 10.512 1.00 95.00 176 ARG A N 1
ATOM 1361 C CA . ARG A 1 176 ? 7.955 -14.467 9.088 1.00 95.00 176 ARG A CA 1
ATOM 1362 C C . ARG A 1 176 ? 9.157 -14.463 8.150 1.00 95.00 176 ARG A C 1
ATOM 1364 O O . ARG A 1 176 ? 8.993 -14.750 6.959 1.00 95.00 176 ARG A O 1
ATOM 1371 N N . LEU A 1 177 ? 10.318 -14.056 8.655 1.00 94.75 177 LEU A N 1
ATOM 1372 C CA . LEU A 1 177 ? 11.474 -13.686 7.855 1.00 94.75 177 LEU A CA 1
ATOM 1373 C C . LEU A 1 177 ? 12.560 -14.762 7.906 1.00 94.75 177 LEU A C 1
ATOM 1375 O O . LEU A 1 177 ? 12.832 -15.322 8.963 1.00 94.75 177 LEU A O 1
ATOM 1379 N N . ASP A 1 178 ? 13.222 -15.002 6.777 1.00 94.06 178 ASP A N 1
ATOM 1380 C CA . ASP A 1 178 ? 14.456 -15.789 6.744 1.00 94.06 178 ASP A CA 1
ATOM 1381 C C . ASP A 1 178 ? 15.687 -14.951 7.146 1.00 94.06 178 ASP A C 1
ATOM 1383 O O . ASP A 1 178 ? 15.604 -13.747 7.433 1.00 94.06 178 ASP A O 1
ATOM 1387 N N . ASP A 1 179 ? 16.865 -15.578 7.132 1.00 91.62 179 ASP A N 1
ATOM 1388 C CA . ASP A 1 179 ? 18.142 -14.923 7.447 1.00 91.62 179 ASP A CA 1
ATOM 1389 C C . ASP A 1 179 ? 18.461 -13.752 6.504 1.00 91.62 179 ASP A C 1
ATOM 1391 O O . ASP A 1 179 ? 19.128 -12.789 6.887 1.00 91.62 179 ASP A O 1
ATOM 1395 N N . MET A 1 180 ? 17.917 -13.790 5.285 1.00 89.50 180 MET A N 1
ATOM 1396 C CA . MET A 1 180 ? 18.037 -12.735 4.280 1.00 89.50 180 MET A CA 1
ATOM 1397 C C . MET A 1 180 ? 16.964 -11.646 4.413 1.00 89.50 180 MET A C 1
ATOM 1399 O O . MET A 1 180 ? 16.895 -10.749 3.570 1.00 89.50 180 MET A O 1
ATOM 1403 N N . LYS A 1 181 ? 16.133 -11.693 5.462 1.00 91.88 181 LYS A N 1
ATOM 1404 C CA . LYS A 1 181 ? 15.007 -10.774 5.696 1.00 91.88 181 LYS A CA 1
ATOM 1405 C C . LYS A 1 181 ? 13.941 -10.822 4.602 1.00 91.88 181 LYS A C 1
ATOM 1407 O O . LYS A 1 181 ? 13.252 -9.830 4.367 1.00 91.88 181 LYS A O 1
ATOM 1412 N N . ARG A 1 182 ? 13.784 -11.969 3.944 1.00 92.62 182 ARG A N 1
ATOM 1413 C CA . ARG A 1 182 ? 12.695 -12.236 3.002 1.00 92.62 182 ARG A CA 1
ATOM 1414 C C . ARG A 1 182 ? 11.532 -12.875 3.737 1.00 92.62 182 ARG A C 1
ATOM 1416 O O . ARG A 1 182 ? 11.728 -13.691 4.629 1.00 92.62 182 ARG A O 1
ATOM 1423 N N . ILE A 1 183 ? 10.321 -12.537 3.325 1.00 94.19 183 ILE A N 1
ATOM 1424 C CA . ILE A 1 183 ? 9.089 -13.134 3.828 1.00 94.19 183 ILE A CA 1
ATOM 1425 C C . ILE A 1 183 ? 9.001 -14.562 3.289 1.00 94.19 183 ILE A C 1
ATOM 1427 O O . ILE A 1 183 ? 8.859 -14.763 2.081 1.00 94.19 183 ILE A O 1
ATOM 1431 N N . VAL A 1 184 ? 9.093 -15.549 4.176 1.00 94.00 184 VAL A N 1
ATOM 1432 C CA . VAL A 1 184 ? 9.049 -16.982 3.833 1.00 94.00 184 VAL A CA 1
ATOM 1433 C C . VAL A 1 184 ? 7.871 -17.713 4.468 1.00 94.00 184 VAL A C 1
ATOM 1435 O O . VAL A 1 184 ? 7.485 -18.777 3.991 1.00 94.00 184 VAL A O 1
ATOM 1438 N N . ILE A 1 185 ? 7.255 -17.127 5.496 1.00 93.25 185 ILE A N 1
ATOM 1439 C CA . ILE A 1 185 ? 6.083 -17.689 6.172 1.00 93.25 185 ILE A CA 1
ATOM 1440 C C . ILE A 1 185 ? 4.878 -16.771 5.940 1.00 93.25 185 ILE A C 1
ATOM 1442 O O . ILE A 1 185 ? 4.971 -15.540 6.031 1.00 93.25 185 ILE A O 1
ATOM 1446 N N . ALA A 1 186 ? 3.736 -17.374 5.605 1.00 92.88 186 ALA A N 1
ATOM 1447 C CA . ALA A 1 186 ? 2.478 -16.662 5.398 1.00 92.88 186 ALA A CA 1
ATOM 1448 C C . ALA A 1 186 ? 2.039 -15.920 6.671 1.00 92.88 186 ALA A C 1
ATOM 1450 O O . ALA A 1 186 ? 2.369 -16.319 7.786 1.00 92.88 186 ALA A O 1
ATOM 1451 N N . ALA A 1 187 ? 1.309 -14.820 6.504 1.00 93.75 187 ALA A N 1
ATOM 1452 C CA . ALA A 1 187 ? 0.789 -14.065 7.634 1.00 93.75 187 ALA A CA 1
ATOM 1453 C C . ALA A 1 187 ? -0.194 -14.931 8.437 1.00 93.75 187 ALA A C 1
ATOM 1455 O O . ALA A 1 187 ? -1.043 -15.608 7.857 1.00 93.75 187 ALA A O 1
ATOM 1456 N N . HIS A 1 188 ? -0.098 -14.894 9.766 1.00 94.12 188 HIS A N 1
ATOM 1457 C CA . HIS A 1 188 ? -0.991 -15.637 10.649 1.00 94.12 188 HIS A CA 1
ATOM 1458 C C . HIS A 1 188 ? -1.598 -14.730 11.719 1.00 94.12 188 HIS A C 1
ATOM 1460 O O . HIS A 1 188 ? -0.965 -13.781 12.187 1.00 94.12 188 HIS A O 1
ATOM 1466 N N . ARG A 1 189 ? -2.831 -15.041 12.130 1.00 94.06 189 ARG A N 1
ATOM 1467 C CA . ARG A 1 189 ? -3.590 -14.248 13.110 1.00 94.06 189 ARG A CA 1
ATOM 1468 C C . ARG A 1 189 ? -2.998 -14.239 14.517 1.00 94.06 189 ARG A C 1
ATOM 1470 O O . ARG A 1 189 ? -3.305 -13.341 15.287 1.00 94.06 189 ARG A O 1
ATOM 1477 N N . ASP A 1 190 ? -2.167 -15.224 14.839 1.00 94.38 190 ASP A N 1
ATOM 1478 C CA . ASP A 1 190 ? -1.542 -15.356 16.161 1.00 94.38 190 ASP A CA 1
ATOM 1479 C C . ASP A 1 190 ? -0.151 -14.702 16.222 1.00 94.38 190 ASP A C 1
ATOM 1481 O O . ASP A 1 190 ? 0.486 -14.707 17.270 1.00 94.38 190 ASP A O 1
ATOM 1485 N N . MET A 1 191 ? 0.329 -14.133 15.109 1.00 95.19 191 MET A N 1
ATOM 1486 C CA . MET A 1 191 ? 1.588 -13.386 15.088 1.00 95.19 191 MET A CA 1
ATOM 1487 C C . MET A 1 191 ? 1.443 -12.039 15.795 1.00 95.19 191 MET A C 1
ATOM 1489 O O . MET A 1 191 ? 0.396 -11.382 15.722 1.00 95.19 191 MET A O 1
ATOM 1493 N N . ASP A 1 192 ? 2.527 -11.603 16.433 1.00 93.44 192 ASP A N 1
ATOM 1494 C CA . ASP A 1 192 ? 2.588 -10.304 17.093 1.00 93.44 192 ASP A CA 1
ATOM 1495 C C . ASP A 1 192 ? 3.068 -9.222 16.121 1.00 93.44 192 ASP A C 1
ATOM 1497 O O . ASP A 1 192 ? 4.254 -9.086 15.810 1.00 93.44 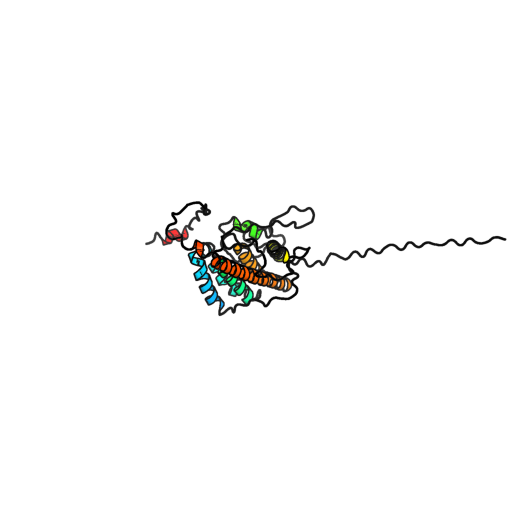192 ASP A O 1
ATOM 1501 N N . TRP A 1 193 ? 2.119 -8.409 15.665 1.00 91.88 193 TRP A N 1
ATOM 1502 C CA . TRP A 1 193 ? 2.371 -7.310 14.740 1.00 91.88 193 TRP A CA 1
ATOM 1503 C C . TRP A 1 193 ? 2.927 -6.052 15.418 1.00 91.88 193 TRP A C 1
ATOM 1505 O O . TRP A 1 193 ? 3.309 -5.122 14.707 1.00 91.88 193 TRP A O 1
ATOM 1515 N N . LYS A 1 194 ? 2.980 -5.988 16.761 1.00 87.00 194 LYS A N 1
ATOM 1516 C CA . LYS A 1 194 ? 3.566 -4.887 17.562 1.00 87.00 194 LYS A CA 1
ATOM 1517 C C . LYS A 1 194 ? 3.163 -3.472 17.130 1.00 87.00 194 LYS A C 1
ATOM 1519 O O . LYS A 1 194 ? 3.960 -2.541 17.239 1.00 87.00 194 LYS A O 1
ATOM 1524 N N . ASN A 1 195 ? 1.955 -3.307 16.589 1.00 84.25 195 ASN A N 1
ATOM 1525 C CA . ASN A 1 195 ? 1.478 -2.058 15.983 1.00 84.25 195 ASN A CA 1
ATOM 1526 C C . ASN A 1 195 ? 2.450 -1.475 14.926 1.00 84.25 195 ASN A C 1
ATOM 1528 O O . ASN A 1 195 ? 2.499 -0.266 14.710 1.00 84.25 195 ASN A O 1
ATOM 1532 N N . ALA A 1 196 ? 3.235 -2.326 14.252 1.00 87.44 196 ALA A N 1
ATOM 1533 C CA . ALA A 1 196 ? 4.172 -1.923 13.200 1.00 87.44 196 ALA A CA 1
ATOM 1534 C C . ALA A 1 196 ? 3.459 -1.313 11.981 1.00 87.44 196 ALA A C 1
ATOM 1536 O O . ALA A 1 196 ? 4.067 -0.578 11.202 1.00 87.44 196 ALA A O 1
ATOM 1537 N N . LEU A 1 197 ? 2.169 -1.620 11.834 1.00 93.69 197 LEU A N 1
ATOM 1538 C CA . LEU A 1 197 ? 1.263 -1.081 10.835 1.00 93.69 197 LEU A CA 1
ATOM 1539 C C . LEU A 1 197 ? 0.055 -0.490 11.560 1.00 93.69 197 LEU A C 1
ATOM 1541 O O . LEU A 1 197 ? -0.604 -1.182 12.333 1.00 93.69 197 LEU A O 1
ATOM 1545 N N . ALA A 1 198 ? -0.235 0.777 11.288 1.00 94.81 198 ALA A N 1
ATOM 1546 C CA . ALA A 1 198 ? -1.353 1.505 11.874 1.00 94.81 198 ALA A CA 1
ATOM 1547 C C . ALA A 1 198 ? -2.216 2.132 10.769 1.00 94.81 198 ALA A C 1
ATOM 1549 O O . ALA A 1 198 ? -1.679 2.474 9.704 1.00 94.81 198 ALA A O 1
ATOM 1550 N N . PRO A 1 199 ? -3.536 2.282 10.979 1.00 96.12 199 PRO A N 1
ATOM 1551 C CA . PRO A 1 199 ? -4.370 3.082 10.090 1.00 96.12 199 PRO A CA 1
ATOM 1552 C C . PRO A 1 199 ? -3.954 4.560 10.147 1.00 96.12 199 PRO A C 1
ATOM 1554 O O . PRO A 1 199 ? -3.153 4.970 10.990 1.00 96.12 199 PRO A O 1
ATOM 1557 N N . GLY A 1 200 ? -4.516 5.378 9.261 1.00 94.75 200 GLY A N 1
ATOM 1558 C CA . GLY A 1 200 ? -4.359 6.828 9.319 1.00 94.75 200 GLY A CA 1
ATOM 1559 C C . GLY A 1 200 ? -3.635 7.452 8.133 1.00 94.75 200 GLY A C 1
ATOM 1560 O O . GLY A 1 200 ? -3.033 6.785 7.284 1.00 94.75 200 GLY A O 1
ATOM 1561 N N . LEU A 1 201 ? -3.683 8.787 8.101 1.00 93.25 201 LEU A N 1
ATOM 1562 C CA . LEU A 1 201 ? -3.213 9.605 6.976 1.00 93.25 201 LEU A CA 1
ATOM 1563 C C . LEU A 1 201 ? -1.736 9.367 6.631 1.00 93.25 201 LEU A C 1
ATOM 1565 O O . LEU A 1 201 ? -1.383 9.309 5.448 1.00 93.25 201 LEU A O 1
ATOM 1569 N N . ASP A 1 202 ? -0.908 9.249 7.668 1.00 92.06 202 ASP A N 1
ATOM 1570 C CA . ASP A 1 202 ? 0.539 9.035 7.588 1.00 92.06 202 ASP A CA 1
ATOM 1571 C C . ASP A 1 202 ? 0.926 7.580 7.921 1.00 92.06 202 ASP A C 1
ATOM 1573 O O . ASP A 1 202 ? 2.110 7.264 8.003 1.00 92.06 202 ASP A O 1
ATOM 1577 N N . GLY A 1 203 ? -0.060 6.699 8.120 1.00 93.88 203 GLY A N 1
ATOM 1578 C CA . GLY A 1 203 ? 0.124 5.292 8.470 1.00 93.88 203 GLY A CA 1
ATOM 1579 C C . GLY A 1 203 ? 0.263 4.387 7.244 1.00 93.88 203 GLY A C 1
ATOM 1580 O O . GLY A 1 203 ? 0.936 4.705 6.257 1.00 93.88 203 GLY A O 1
ATOM 1581 N N . VAL A 1 204 ? -0.414 3.236 7.275 1.00 95.19 204 VAL A N 1
ATOM 1582 C CA . VAL A 1 204 ? -0.333 2.212 6.218 1.00 95.19 204 VAL A CA 1
ATOM 1583 C C . VAL A 1 204 ? -0.789 2.718 4.847 1.00 95.19 204 VAL A C 1
ATOM 1585 O O . VAL A 1 204 ? -0.336 2.203 3.825 1.00 95.19 204 VAL A O 1
ATOM 1588 N N . ARG A 1 205 ? -1.610 3.778 4.791 1.00 95.38 205 ARG A N 1
ATOM 1589 C CA . ARG A 1 205 ? -2.010 4.456 3.546 1.00 95.38 205 ARG A CA 1
ATOM 1590 C C . ARG A 1 205 ? -0.823 4.701 2.612 1.00 95.38 205 ARG A C 1
ATOM 1592 O O . ARG A 1 205 ? -0.954 4.499 1.404 1.00 95.38 205 ARG A O 1
ATOM 1599 N N . LEU A 1 206 ? 0.329 5.115 3.151 1.00 93.56 206 LEU A N 1
ATOM 1600 C CA . LEU A 1 206 ? 1.526 5.403 2.356 1.00 93.56 206 LEU A CA 1
ATOM 1601 C C . LEU A 1 206 ? 1.985 4.174 1.559 1.00 93.56 206 LEU A C 1
ATOM 1603 O O . LEU A 1 206 ? 2.305 4.295 0.375 1.00 93.56 206 LEU A O 1
ATOM 1607 N N . PHE A 1 207 ? 1.946 2.988 2.169 1.00 94.56 207 PHE A N 1
ATOM 1608 C CA . PHE A 1 207 ? 2.235 1.725 1.489 1.00 94.56 207 PHE A CA 1
ATOM 1609 C C . PHE A 1 207 ? 1.191 1.381 0.440 1.00 94.56 207 PHE A C 1
ATOM 1611 O O . PHE A 1 207 ? 1.552 1.021 -0.680 1.00 94.56 207 PHE A O 1
ATOM 1618 N N . ILE A 1 208 ? -0.094 1.496 0.781 1.00 97.38 208 ILE A N 1
ATOM 1619 C CA . ILE A 1 208 ? -1.186 1.094 -0.114 1.00 97.38 208 ILE A CA 1
ATOM 1620 C C . ILE A 1 208 ? -1.190 1.946 -1.377 1.00 97.38 208 ILE A C 1
ATOM 1622 O O . ILE A 1 208 ? -1.204 1.415 -2.488 1.00 97.38 208 ILE A O 1
ATOM 1626 N N . VAL A 1 209 ? -1.096 3.268 -1.221 1.00 96.12 209 VAL A N 1
ATOM 1627 C CA . VAL A 1 209 ? -1.025 4.192 -2.355 1.00 96.12 209 VAL A CA 1
ATOM 1628 C C . VAL A 1 209 ? 0.213 3.899 -3.202 1.00 96.12 209 VAL A C 1
ATOM 1630 O O . VAL A 1 209 ? 0.089 3.759 -4.415 1.00 96.12 209 VAL A O 1
ATOM 1633 N N . THR A 1 210 ? 1.387 3.729 -2.588 1.00 96.69 210 THR A N 1
ATOM 1634 C CA . THR A 1 210 ? 2.628 3.439 -3.330 1.00 96.69 210 THR A CA 1
ATOM 1635 C C . THR A 1 210 ? 2.549 2.104 -4.080 1.00 96.69 210 THR A C 1
ATOM 1637 O O . THR A 1 210 ? 2.951 2.033 -5.239 1.00 96.69 210 THR A O 1
ATOM 1640 N N . THR A 1 211 ? 1.953 1.072 -3.476 1.00 98.06 211 THR A N 1
ATOM 1641 C CA . THR A 1 211 ? 1.752 -0.254 -4.091 1.00 98.06 211 THR A CA 1
ATOM 1642 C C . THR A 1 211 ? 0.805 -0.190 -5.288 1.00 98.06 211 THR A C 1
ATOM 1644 O O . THR A 1 211 ? 1.057 -0.819 -6.315 1.00 98.06 211 THR A O 1
ATOM 1647 N N . LEU A 1 212 ? -0.275 0.588 -5.197 1.00 98.44 212 LEU A N 1
ATOM 1648 C CA . LEU A 1 212 ? -1.213 0.772 -6.307 1.00 98.44 212 LEU A CA 1
ATOM 1649 C C . LEU A 1 212 ? -0.592 1.604 -7.439 1.00 98.44 212 LEU A C 1
ATOM 1651 O O . LEU A 1 212 ? -0.725 1.239 -8.605 1.00 98.44 212 LEU A O 1
ATOM 1655 N N . ILE A 1 213 ? 0.148 2.673 -7.122 1.00 97.69 213 ILE A N 1
ATOM 1656 C CA . ILE A 1 213 ? 0.884 3.448 -8.136 1.00 97.69 213 ILE A CA 1
ATOM 1657 C C . ILE A 1 213 ? 1.939 2.566 -8.818 1.00 97.69 213 ILE A C 1
ATOM 1659 O O . ILE A 1 213 ? 2.100 2.649 -10.037 1.00 97.69 213 ILE A O 1
ATOM 1663 N N . TRP A 1 214 ? 2.621 1.690 -8.072 1.00 97.94 214 TRP A N 1
ATOM 1664 C CA . TRP A 1 214 ? 3.535 0.703 -8.646 1.00 97.94 214 TRP A CA 1
ATOM 1665 C C . TRP A 1 214 ? 2.819 -0.218 -9.642 1.00 97.94 214 TRP A C 1
ATOM 1667 O O . TRP A 1 214 ? 3.282 -0.347 -10.772 1.00 97.94 214 TRP A O 1
ATOM 1677 N N . ALA A 1 215 ? 1.651 -0.753 -9.282 1.00 98.25 215 ALA A N 1
ATOM 1678 C CA . ALA A 1 215 ? 0.827 -1.587 -10.162 1.00 98.25 215 ALA A CA 1
ATOM 1679 C C . ALA A 1 215 ? 0.539 -0.922 -11.519 1.00 98.25 215 ALA A C 1
ATOM 1681 O O . ALA A 1 215 ? 0.631 -1.546 -12.576 1.00 98.25 215 ALA A O 1
ATOM 1682 N N . TRP A 1 216 ? 0.211 0.373 -11.489 1.00 98.00 216 TRP A N 1
ATOM 1683 C CA . TRP A 1 216 ? -0.057 1.162 -12.691 1.00 98.00 216 TRP A CA 1
ATOM 1684 C C . TRP A 1 216 ? 1.192 1.343 -13.574 1.00 98.00 216 TRP A C 1
ATOM 1686 O O . TRP A 1 216 ? 1.081 1.426 -14.797 1.00 98.00 216 TRP A O 1
ATOM 1696 N N . ASN A 1 217 ? 2.378 1.341 -12.961 1.00 97.69 217 ASN A N 1
ATOM 1697 C CA . ASN A 1 217 ? 3.682 1.556 -13.593 1.00 97.69 217 ASN A CA 1
ATOM 1698 C C . ASN A 1 217 ? 4.505 0.269 -13.793 1.00 97.69 217 ASN A C 1
ATOM 1700 O O . ASN A 1 217 ? 5.721 0.345 -14.006 1.00 97.69 217 ASN A O 1
ATOM 1704 N N . VAL A 1 218 ? 3.872 -0.901 -13.695 1.00 97.25 218 VAL A N 1
ATOM 1705 C CA . VAL A 1 218 ? 4.547 -2.198 -13.796 1.00 97.25 218 VAL A CA 1
ATOM 1706 C C . VAL A 1 218 ? 5.173 -2.398 -15.183 1.00 97.25 218 VAL A C 1
ATOM 1708 O O . VAL A 1 218 ? 4.569 -2.052 -16.204 1.00 97.25 218 VAL A O 1
ATOM 1711 N N . ARG A 1 219 ? 6.382 -2.963 -15.241 1.00 95.25 219 ARG A N 1
ATOM 1712 C CA . ARG A 1 219 ? 7.136 -3.222 -16.473 1.00 95.25 219 ARG A CA 1
ATOM 1713 C C . ARG A 1 219 ? 7.414 -4.720 -16.604 1.00 95.25 219 ARG A C 1
ATOM 1715 O O . ARG A 1 219 ? 8.216 -5.298 -15.880 1.00 95.25 219 ARG A O 1
ATOM 1722 N N . GLY A 1 220 ? 6.762 -5.351 -17.577 1.00 95.12 220 GLY A N 1
ATOM 1723 C CA . GLY A 1 220 ? 6.972 -6.767 -17.882 1.00 95.12 220 GLY A CA 1
ATOM 1724 C C . GLY A 1 220 ? 6.285 -7.738 -16.915 1.00 95.12 220 GLY A C 1
ATOM 1725 O O . GLY A 1 220 ? 5.558 -7.356 -15.996 1.00 95.12 220 GLY A O 1
ATOM 1726 N N . HIS A 1 221 ? 6.469 -9.030 -17.184 1.00 94.88 221 HIS A N 1
ATOM 1727 C CA . HIS A 1 221 ? 5.774 -10.110 -16.480 1.00 94.88 221 HIS A CA 1
ATOM 1728 C C . HIS A 1 221 ? 6.354 -10.399 -15.088 1.00 94.88 221 HIS A C 1
ATOM 1730 O O . HIS A 1 221 ? 5.603 -10.663 -14.147 1.00 94.88 221 HIS A O 1
ATOM 1736 N N . GLU A 1 222 ? 7.675 -10.311 -14.939 1.00 93.06 222 GLU A N 1
ATOM 1737 C CA . GLU A 1 222 ? 8.348 -10.559 -13.663 1.00 93.06 222 GLU A CA 1
ATOM 1738 C C . GLU A 1 222 ? 7.894 -9.555 -12.597 1.00 93.06 222 GLU A C 1
ATOM 1740 O O . GLU A 1 222 ? 7.412 -9.945 -11.535 1.00 93.06 222 GLU A O 1
ATOM 1745 N N . GLU A 1 223 ? 7.937 -8.259 -12.911 1.00 94.69 223 GLU A N 1
ATOM 1746 C CA . GLU A 1 223 ? 7.514 -7.205 -11.988 1.00 94.69 223 GLU A CA 1
ATOM 1747 C C . GLU A 1 223 ? 6.020 -7.313 -11.636 1.00 94.69 223 GLU A C 1
ATOM 1749 O O . GLU A 1 223 ? 5.629 -7.075 -10.495 1.00 94.69 223 GLU A O 1
ATOM 1754 N N . ARG A 1 224 ? 5.176 -7.749 -12.583 1.00 95.94 224 ARG A N 1
ATOM 1755 C CA . ARG A 1 224 ? 3.753 -8.045 -12.331 1.00 95.94 224 ARG A CA 1
ATOM 1756 C C . ARG A 1 224 ? 3.573 -9.180 -11.329 1.00 95.94 224 ARG A C 1
ATOM 1758 O O . ARG A 1 224 ? 2.708 -9.095 -10.457 1.00 95.94 224 ARG A O 1
ATOM 1765 N N . THR A 1 225 ? 4.379 -10.227 -11.443 1.00 93.69 225 THR A N 1
ATOM 1766 C CA . THR A 1 225 ? 4.361 -11.360 -10.511 1.00 93.69 225 THR A CA 1
ATOM 1767 C C . THR A 1 225 ? 4.798 -10.908 -9.119 1.00 93.69 225 THR A C 1
ATOM 1769 O O . THR A 1 225 ? 4.112 -11.171 -8.133 1.00 93.69 225 THR A O 1
ATOM 1772 N N . GLN A 1 226 ? 5.876 -10.126 -9.046 1.00 93.31 226 GLN A N 1
ATOM 1773 C CA . GLN A 1 226 ? 6.379 -9.537 -7.805 1.00 93.31 226 GLN A CA 1
ATOM 1774 C C . GLN A 1 226 ? 5.346 -8.629 -7.125 1.00 93.31 226 GLN A C 1
ATOM 1776 O O . GLN A 1 226 ? 5.118 -8.730 -5.918 1.00 93.31 226 GLN A O 1
ATOM 1781 N N . TRP A 1 227 ? 4.682 -7.774 -7.904 1.00 96.56 227 TRP A N 1
ATOM 1782 C CA . TRP A 1 227 ? 3.593 -6.938 -7.414 1.00 96.56 227 TRP A CA 1
ATOM 1783 C C . TRP A 1 227 ? 2.443 -7.779 -6.855 1.00 96.56 227 TRP A C 1
ATOM 1785 O O . TRP A 1 227 ? 1.930 -7.476 -5.780 1.00 96.56 227 TRP A O 1
ATOM 1795 N N . SER A 1 228 ? 2.070 -8.857 -7.549 1.00 95.81 228 SER A N 1
ATOM 1796 C CA . SER A 1 228 ? 0.971 -9.735 -7.131 1.00 95.81 228 SER A CA 1
ATOM 1797 C C . SER A 1 228 ? 1.279 -10.429 -5.803 1.00 95.81 228 SER A C 1
ATOM 1799 O O . SER A 1 228 ? 0.400 -10.519 -4.945 1.00 95.81 228 SER A O 1
ATOM 1801 N N . TYR A 1 229 ? 2.529 -10.854 -5.589 1.00 94.44 229 TYR A N 1
ATOM 1802 C CA . TYR A 1 229 ? 2.973 -11.389 -4.301 1.00 94.44 229 TYR A CA 1
ATOM 1803 C C . TYR A 1 229 ? 2.884 -10.357 -3.180 1.00 94.44 229 TYR A C 1
ATOM 1805 O O . TYR A 1 229 ? 2.283 -10.645 -2.145 1.00 94.44 229 TYR A O 1
ATOM 1813 N N . LEU A 1 230 ? 3.396 -9.142 -3.406 1.00 96.12 230 LEU A N 1
ATOM 1814 C CA . LEU A 1 230 ? 3.304 -8.073 -2.414 1.00 96.12 230 LEU A CA 1
ATOM 1815 C C . LEU A 1 230 ? 1.845 -7.732 -2.085 1.00 96.12 230 LEU A C 1
ATOM 1817 O O . LEU A 1 230 ? 1.477 -7.679 -0.916 1.00 96.12 230 LEU A O 1
ATOM 1821 N N . ALA A 1 231 ? 1.004 -7.519 -3.097 1.00 97.06 231 ALA A N 1
ATOM 1822 C CA . ALA A 1 231 ? -0.395 -7.149 -2.902 1.00 97.06 231 ALA A CA 1
ATOM 1823 C C . ALA A 1 231 ? -1.183 -8.247 -2.170 1.00 97.06 231 ALA A C 1
ATOM 1825 O O . ALA A 1 231 ? -1.965 -7.941 -1.271 1.00 97.06 231 ALA A O 1
ATOM 1826 N N . THR A 1 232 ? -0.944 -9.517 -2.510 1.00 96.12 232 THR A N 1
ATOM 1827 C CA . THR A 1 232 ? -1.565 -10.669 -1.838 1.00 96.12 232 THR A CA 1
ATOM 1828 C C . THR A 1 232 ? -1.190 -10.723 -0.359 1.00 96.12 232 THR A C 1
ATOM 1830 O O . THR A 1 232 ? -2.066 -10.926 0.485 1.00 96.12 232 THR A O 1
ATOM 1833 N N . ASP A 1 233 ? 0.088 -10.503 -0.039 1.00 96.12 233 ASP A N 1
ATOM 1834 C CA . ASP A 1 233 ? 0.563 -10.480 1.343 1.00 96.12 233 ASP A CA 1
ATOM 1835 C C . ASP A 1 233 ? -0.037 -9.309 2.125 1.00 96.12 233 ASP A C 1
ATOM 1837 O O . ASP A 1 233 ? -0.604 -9.513 3.195 1.00 96.12 233 ASP A O 1
ATOM 1841 N N . ILE A 1 234 ? -0.017 -8.097 1.557 1.00 97.38 234 ILE A N 1
ATOM 1842 C CA . ILE A 1 234 ? -0.615 -6.916 2.192 1.00 97.38 234 ILE A CA 1
ATOM 1843 C C . ILE A 1 234 ? -2.100 -7.151 2.490 1.00 97.38 234 ILE A C 1
ATOM 1845 O O . ILE A 1 234 ? -2.549 -6.846 3.592 1.00 97.38 234 ILE A O 1
ATOM 1849 N N . VAL A 1 235 ? -2.870 -7.715 1.551 1.00 97.62 235 VAL A N 1
ATOM 1850 C CA . VAL A 1 235 ? -4.294 -8.015 1.786 1.00 97.62 235 VAL A CA 1
ATOM 1851 C C . VAL A 1 235 ? -4.476 -8.945 2.984 1.00 97.62 235 VAL A C 1
ATOM 1853 O O . VAL A 1 235 ? -5.343 -8.692 3.820 1.00 97.62 235 VAL A O 1
ATOM 1856 N N . GLN A 1 236 ? -3.679 -10.011 3.081 1.00 96.00 236 GLN A N 1
ATOM 1857 C CA . GLN A 1 236 ? -3.769 -10.952 4.199 1.00 96.00 236 GLN A CA 1
ATOM 1858 C C . GLN A 1 236 ? -3.417 -10.294 5.525 1.00 96.00 236 GLN A C 1
ATOM 1860 O O . GLN A 1 236 ? -4.172 -10.429 6.485 1.00 96.00 236 GLN A O 1
ATOM 1865 N N . VAL A 1 237 ? -2.319 -9.538 5.560 1.00 97.00 237 VAL A N 1
ATOM 1866 C CA . VAL A 1 237 ? -1.897 -8.812 6.759 1.00 97.00 237 VAL A CA 1
ATOM 1867 C C . VAL A 1 237 ? -2.979 -7.840 7.215 1.00 97.00 237 VAL A C 1
ATOM 1869 O O . VAL A 1 237 ? -3.369 -7.872 8.376 1.00 97.00 237 VAL A O 1
ATOM 1872 N N . LEU A 1 238 ? -3.534 -7.026 6.314 1.00 97.88 238 LEU A N 1
ATOM 1873 C CA . LEU A 1 238 ? -4.591 -6.077 6.673 1.00 97.88 238 LEU A CA 1
ATOM 1874 C C . LEU A 1 238 ? -5.844 -6.774 7.213 1.00 97.88 238 LEU A C 1
ATOM 1876 O O . LEU A 1 238 ? -6.427 -6.305 8.188 1.00 97.88 238 LEU A O 1
ATOM 1880 N N . ARG A 1 239 ? -6.248 -7.905 6.624 1.00 97.19 239 ARG A N 1
ATOM 1881 C CA . ARG A 1 239 ? -7.382 -8.697 7.125 1.00 97.19 239 ARG A CA 1
ATOM 1882 C C . ARG A 1 239 ? -7.118 -9.248 8.524 1.00 97.19 239 ARG A C 1
ATOM 1884 O O . ARG A 1 239 ? -7.981 -9.121 9.387 1.00 97.19 239 ARG A O 1
ATOM 1891 N N . ILE A 1 240 ? -5.920 -9.782 8.762 1.00 96.56 240 ILE A N 1
ATOM 1892 C CA . ILE A 1 240 ? -5.496 -10.253 10.085 1.00 96.56 240 ILE A CA 1
ATOM 1893 C C . ILE A 1 240 ? -5.530 -9.114 11.107 1.00 96.56 240 ILE A C 1
ATOM 1895 O O . ILE A 1 240 ? -6.082 -9.289 12.189 1.00 96.56 240 ILE A O 1
ATOM 1899 N N . LEU A 1 241 ? -5.008 -7.935 10.764 1.00 96.88 241 LEU A N 1
ATOM 1900 C CA . LEU A 1 241 ? -5.029 -6.779 11.663 1.00 96.88 241 LEU A CA 1
ATOM 1901 C C . LEU A 1 241 ? -6.464 -6.339 11.984 1.00 96.88 241 LEU A C 1
ATOM 1903 O O . LEU A 1 241 ? -6.781 -6.063 13.137 1.00 96.88 241 LEU A O 1
ATOM 1907 N N . VAL A 1 242 ? -7.367 -6.341 10.997 1.00 96.88 242 VAL A N 1
ATOM 1908 C CA . VAL A 1 242 ? -8.801 -6.083 11.222 1.00 96.88 242 VAL A CA 1
ATOM 1909 C C . VAL A 1 242 ? -9.412 -7.097 12.194 1.00 96.88 242 VAL A C 1
ATOM 1911 O O . VAL A 1 242 ? -10.216 -6.719 13.045 1.00 96.88 242 VAL A O 1
ATOM 1914 N N . GLU A 1 243 ? -9.076 -8.381 12.069 1.00 95.94 243 GLU A N 1
ATOM 1915 C CA . GLU A 1 243 ? -9.558 -9.431 12.971 1.00 95.94 243 GLU A CA 1
ATOM 1916 C C . GLU A 1 243 ? -9.009 -9.271 14.393 1.00 95.94 243 GLU A C 1
ATOM 1918 O O . GLU A 1 243 ? -9.783 -9.317 15.350 1.00 95.94 243 GLU A O 1
ATOM 1923 N N . GLN A 1 244 ? -7.706 -9.020 14.538 1.00 94.69 244 GLN A N 1
ATOM 1924 C CA . GLN A 1 244 ? -7.069 -8.797 15.838 1.00 94.69 244 GLN A CA 1
ATOM 1925 C C . GLN A 1 244 ? -7.680 -7.598 16.573 1.00 94.69 244 GLN A C 1
ATOM 1927 O O . GLN A 1 244 ? -7.980 -7.693 17.763 1.00 94.69 244 GLN A O 1
ATOM 1932 N N . GLU A 1 245 ? -7.948 -6.501 15.867 1.00 94.19 245 GLU A N 1
ATOM 1933 C CA . GLU A 1 245 ? -8.572 -5.309 16.448 1.00 94.19 245 GLU A CA 1
ATOM 1934 C C . GLU A 1 245 ? -10.018 -5.553 16.893 1.00 94.19 245 GLU A C 1
ATOM 1936 O O . GLU A 1 245 ? -10.432 -5.102 17.962 1.00 94.19 245 GLU A O 1
ATOM 1941 N N . LYS A 1 246 ? -10.791 -6.341 16.134 1.00 92.94 246 LYS A N 1
ATOM 1942 C CA . LYS A 1 246 ? -12.133 -6.764 16.570 1.00 92.94 246 LYS A CA 1
ATOM 1943 C C . LYS A 1 246 ? -12.072 -7.592 17.853 1.00 92.94 246 LYS A C 1
ATOM 1945 O O . LYS A 1 246 ? -12.896 -7.393 18.740 1.00 92.94 246 LYS A O 1
ATOM 1950 N N . LEU A 1 247 ? -11.108 -8.509 17.959 1.00 91.50 247 LEU A N 1
ATOM 1951 C CA . LEU A 1 247 ? -10.936 -9.356 19.141 1.00 91.50 247 LEU A CA 1
ATOM 1952 C C . LEU A 1 247 ? -10.500 -8.557 20.377 1.00 91.50 247 LEU A C 1
ATOM 1954 O O . LEU A 1 247 ? -10.949 -8.871 21.478 1.00 91.50 247 LEU A O 1
ATOM 1958 N N . ARG A 1 248 ? -9.674 -7.515 20.204 1.00 88.38 248 ARG A N 1
ATOM 1959 C CA . ARG A 1 248 ? -9.308 -6.580 21.284 1.00 88.38 248 ARG A CA 1
ATOM 1960 C C . ARG A 1 248 ? -10.537 -5.844 21.820 1.00 88.38 248 ARG A C 1
ATOM 1962 O O . ARG A 1 248 ? -10.783 -5.880 23.020 1.00 88.38 248 ARG A O 1
ATOM 1969 N N . GLY A 1 249 ? -11.377 -5.301 20.936 1.00 82.50 249 GLY A N 1
ATOM 1970 C CA . GLY A 1 249 ? -12.595 -4.583 21.335 1.00 82.50 249 GLY A CA 1
ATOM 1971 C C . GLY A 1 249 ? -13.627 -5.422 22.106 1.00 82.50 249 GLY A C 1
ATOM 1972 O O . GLY A 1 249 ? -14.409 -4.867 22.869 1.00 82.50 249 GLY A O 1
ATOM 1973 N N . VAL A 1 250 ? -13.630 -6.751 21.945 1.00 79.44 250 VAL A N 1
ATOM 1974 C CA . VAL A 1 250 ? -14.529 -7.660 22.688 1.00 79.44 250 VAL A CA 1
ATOM 1975 C C . VAL A 1 250 ? -14.020 -7.962 24.102 1.00 79.44 250 VAL A C 1
ATOM 1977 O O . VAL A 1 250 ? -14.825 -8.274 24.975 1.00 79.44 250 VAL A O 1
ATOM 1980 N N . ARG A 1 251 ? -12.702 -7.899 24.339 1.00 73.31 251 ARG A N 1
ATOM 1981 C CA . ARG A 1 251 ? -12.091 -8.252 25.634 1.00 73.31 251 ARG A CA 1
ATOM 1982 C C . ARG A 1 251 ? -12.153 -7.133 26.671 1.00 73.31 251 ARG A C 1
ATOM 1984 O O . ARG A 1 251 ? -12.132 -7.447 27.857 1.00 73.31 251 ARG A O 1
ATOM 1991 N N . ASP A 1 252 ? -12.340 -5.888 26.233 1.00 62.31 252 ASP A N 1
ATOM 1992 C CA . ASP A 1 252 ? -12.447 -4.712 27.104 1.00 62.31 252 ASP A CA 1
ATOM 1993 C C . ASP A 1 252 ? -13.866 -4.085 27.129 1.00 62.31 252 ASP A C 1
ATOM 1995 O O . ASP A 1 252 ? -14.010 -2.873 26.943 1.00 62.31 252 ASP A O 1
ATOM 1999 N N . PRO A 1 253 ? -14.958 -4.842 27.381 1.00 56.97 253 PRO A N 1
ATOM 2000 C CA . PRO A 1 253 ? -16.301 -4.260 27.444 1.00 56.97 253 PRO A CA 1
ATOM 2001 C C . PRO A 1 253 ? -16.475 -3.346 28.669 1.00 56.97 253 PRO A C 1
ATOM 2003 O O . PRO A 1 253 ? -17.328 -2.459 28.676 1.00 56.97 253 PRO A O 1
ATOM 2006 N N . THR A 1 254 ? -15.637 -3.511 29.695 1.00 53.84 254 THR A N 1
ATOM 2007 C CA . THR A 1 254 ? -15.698 -2.768 30.961 1.00 53.84 254 THR A CA 1
ATOM 2008 C C . THR A 1 254 ? -15.291 -1.296 30.822 1.00 53.84 254 THR A C 1
ATOM 2010 O O . THR A 1 254 ? -15.672 -0.482 31.658 1.00 53.84 254 THR A O 1
ATOM 2013 N N . ALA A 1 255 ? -14.577 -0.920 29.754 1.00 51.66 255 ALA A N 1
ATOM 2014 C CA . ALA A 1 255 ? -14.226 0.476 29.473 1.00 51.66 255 ALA A CA 1
ATOM 2015 C C . ALA A 1 255 ? -15.352 1.253 28.757 1.00 51.66 255 ALA A C 1
ATOM 2017 O O . ALA A 1 255 ? -15.360 2.483 28.769 1.00 51.66 255 ALA A O 1
ATOM 2018 N N . ALA A 1 256 ? -16.339 0.562 28.172 1.00 52.22 256 ALA A N 1
ATOM 2019 C CA . ALA A 1 256 ? -17.402 1.194 27.386 1.00 52.22 256 ALA A CA 1
ATOM 2020 C C . ALA A 1 256 ? -18.516 1.845 28.233 1.00 52.22 256 ALA A C 1
ATOM 2022 O O . ALA A 1 256 ? -19.372 2.531 27.685 1.00 52.22 256 ALA A O 1
ATOM 2023 N N . THR A 1 257 ? -18.515 1.669 29.563 1.00 47.16 257 THR A N 1
ATOM 2024 C CA . THR A 1 257 ? -19.565 2.212 30.458 1.00 47.16 257 THR A CA 1
ATOM 2025 C C . THR A 1 257 ? -19.191 3.560 31.105 1.00 47.16 257 THR A C 1
ATOM 2027 O O . THR A 1 257 ? -20.006 4.153 31.799 1.00 47.16 257 THR A O 1
ATOM 2030 N N . GLN A 1 258 ? -17.996 4.117 30.861 1.00 47.47 258 GLN A N 1
ATOM 2031 C CA . GLN A 1 258 ? -17.579 5.417 31.433 1.00 47.47 258 GLN A CA 1
ATOM 2032 C C . GLN A 1 258 ? -17.508 6.575 30.420 1.00 47.47 258 GLN A C 1
ATOM 2034 O O . GLN A 1 258 ? -16.855 7.585 30.676 1.00 47.47 258 GLN A O 1
ATOM 2039 N N . GLN A 1 259 ? -18.198 6.472 29.279 1.00 46.47 259 GLN A N 1
ATOM 2040 C CA . GLN A 1 259 ? -18.164 7.499 28.228 1.00 46.47 259 GLN A CA 1
ATOM 2041 C C . GLN A 1 259 ? -19.444 8.349 28.115 1.00 46.47 259 GLN A C 1
ATOM 2043 O O . GLN A 1 259 ? -19.709 8.908 27.057 1.00 46.47 259 GLN A O 1
ATOM 2048 N N . GLU A 1 260 ? -20.204 8.513 29.204 1.00 45.94 260 GLU A N 1
ATOM 2049 C CA . GLU A 1 260 ? -21.274 9.532 29.301 1.00 45.94 260 GLU A CA 1
ATOM 2050 C C . GLU A 1 260 ? -20.872 10.781 30.116 1.00 45.94 260 GLU A C 1
ATOM 2052 O O . GLU A 1 260 ? -21.687 11.673 30.329 1.00 45.94 260 GLU A O 1
ATOM 2057 N N . GLY A 1 261 ? -19.600 10.915 30.519 1.00 49.16 261 GLY A N 1
ATOM 2058 C CA . GLY A 1 261 ? -19.148 12.045 31.347 1.00 49.16 261 GLY A CA 1
ATOM 2059 C C . GLY A 1 261 ? -17.746 12.584 31.058 1.00 49.16 261 GLY A C 1
ATOM 2060 O O . GLY A 1 261 ? -17.141 13.168 31.953 1.00 49.16 261 GLY A O 1
ATOM 2061 N N . TYR A 1 262 ? -17.189 12.380 29.857 1.00 43.16 262 TYR A N 1
ATOM 2062 C CA . TYR A 1 262 ? -15.820 12.820 29.559 1.00 43.16 262 TYR A CA 1
ATOM 2063 C C . TYR A 1 262 ? -15.791 14.241 28.983 1.00 43.16 262 TYR A C 1
ATOM 2065 O O . TYR A 1 262 ? -16.065 14.482 27.805 1.00 43.16 262 TYR A O 1
ATOM 2073 N N . THR A 1 263 ? -15.436 15.187 29.849 1.00 46.78 263 THR A N 1
ATOM 2074 C CA . THR A 1 263 ? -14.930 16.510 29.492 1.00 46.78 263 THR A CA 1
ATOM 2075 C C . THR A 1 263 ? -13.771 16.378 28.505 1.00 46.78 263 THR A C 1
ATOM 2077 O O . THR A 1 263 ? -12.867 15.563 28.670 1.00 46.78 263 THR A O 1
ATOM 2080 N N . VAL A 1 264 ? -13.810 17.186 27.446 1.00 42.62 264 VAL A N 1
ATOM 2081 C CA . VAL A 1 264 ? -12.786 17.266 26.400 1.00 42.62 264 VAL A CA 1
ATOM 2082 C C . VAL A 1 264 ? -11.447 17.663 27.031 1.00 42.62 264 VAL A C 1
ATOM 2084 O O . VAL A 1 264 ? -11.169 18.843 27.229 1.00 42.62 264 VAL A O 1
ATOM 2087 N N . VAL A 1 265 ? -10.607 16.683 27.370 1.00 42.12 265 VAL A N 1
ATOM 2088 C CA . VAL A 1 265 ? -9.201 16.927 27.701 1.00 42.12 265 VAL A CA 1
ATOM 2089 C C . VAL A 1 265 ? -8.444 17.073 26.382 1.00 42.12 265 VAL A C 1
ATOM 2091 O O . VAL A 1 265 ? -8.041 16.100 25.743 1.00 42.12 265 VAL A O 1
ATOM 2094 N N . ASP A 1 266 ? -8.295 18.330 25.967 1.00 44.19 266 ASP A N 1
ATOM 2095 C CA . ASP A 1 266 ? -7.434 18.813 24.884 1.00 44.19 266 ASP A CA 1
ATOM 2096 C C . ASP A 1 266 ? -5.958 18.462 25.184 1.00 44.19 266 ASP A C 1
ATOM 2098 O O . ASP A 1 266 ? -5.188 19.267 25.703 1.00 44.19 266 ASP A O 1
ATOM 2102 N N . GLY A 1 267 ? -5.556 17.215 24.923 1.00 38.94 267 GLY A N 1
ATOM 2103 C CA . GLY A 1 267 ? -4.201 16.731 25.224 1.00 38.94 267 GLY A CA 1
ATOM 2104 C C . GLY A 1 267 ? -3.447 16.138 24.039 1.00 38.94 267 GLY A C 1
ATOM 2105 O O . GLY A 1 267 ? -2.218 16.105 24.035 1.00 38.94 267 GLY A O 1
ATOM 2106 N N . HIS A 1 268 ? -4.144 15.694 22.994 1.00 38.34 268 HIS A N 1
ATOM 2107 C CA . HIS A 1 268 ? -3.485 15.345 21.743 1.00 38.34 268 HIS A CA 1
ATOM 2108 C C . HIS A 1 268 ? -3.448 16.591 20.885 1.00 38.34 268 HIS A C 1
ATOM 2110 O O . HIS A 1 268 ? -4.476 17.037 20.379 1.00 38.34 268 HIS A O 1
ATOM 2116 N N . LYS A 1 269 ? -2.241 17.145 20.710 1.00 43.56 269 LYS A N 1
ATOM 2117 C CA . LYS A 1 269 ? -1.933 18.087 19.636 1.00 43.56 269 LYS A CA 1
ATOM 2118 C C . LYS A 1 269 ? -2.248 17.383 18.317 1.00 43.56 269 LYS A C 1
ATOM 2120 O O . LYS A 1 269 ? -1.352 16.865 17.655 1.00 43.56 269 LYS A O 1
ATOM 2125 N N . ARG A 1 270 ? -3.533 17.362 17.934 1.00 47.16 270 ARG A N 1
ATOM 2126 C CA . ARG A 1 270 ? -3.972 17.216 16.553 1.00 47.16 270 ARG A CA 1
ATOM 2127 C C . ARG A 1 270 ? -3.039 18.130 15.802 1.00 47.16 270 ARG A C 1
ATOM 2129 O O . ARG A 1 270 ? -2.977 19.317 16.119 1.00 47.16 270 ARG A O 1
ATOM 2136 N N . SER A 1 271 ? -2.237 17.547 14.920 1.00 47.84 271 SER A N 1
ATOM 2137 C CA . SER A 1 271 ? -1.403 18.283 13.991 1.00 47.84 271 SER A CA 1
ATOM 2138 C C . SER A 1 271 ? -2.279 19.391 13.428 1.00 47.84 271 SER A C 1
ATOM 2140 O O . SER A 1 271 ? -3.158 19.144 12.605 1.00 47.84 271 SER A O 1
ATOM 2142 N N . ALA A 1 272 ? -2.108 20.607 13.950 1.00 41.34 272 ALA A N 1
ATOM 2143 C CA . ALA A 1 272 ? -2.851 21.783 13.543 1.00 41.34 272 ALA A CA 1
ATOM 2144 C C . ALA A 1 272 ? -2.266 22.237 12.204 1.00 41.34 272 ALA A C 1
ATOM 2146 O O . ALA A 1 272 ? -1.875 23.388 12.018 1.00 41.34 272 ALA A O 1
ATOM 2147 N N . ARG A 1 273 ? -2.152 21.306 11.250 1.00 55.22 273 ARG A N 1
ATOM 2148 C CA . ARG A 1 273 ? -1.978 21.614 9.845 1.00 55.22 273 ARG A CA 1
ATOM 2149 C C . ARG A 1 273 ? -3.279 22.289 9.447 1.00 55.22 273 ARG A C 1
ATOM 2151 O O . ARG A 1 273 ? -4.250 21.655 9.056 1.00 55.22 273 ARG A O 1
ATOM 2158 N N . LYS A 1 274 ? -3.291 23.611 9.621 1.00 53.03 274 LYS A N 1
ATOM 2159 C CA . LYS A 1 274 ? -4.318 24.525 9.141 1.00 53.03 274 LYS A CA 1
ATOM 2160 C C . LYS A 1 274 ? -4.305 24.393 7.622 1.00 53.03 274 LYS A C 1
ATOM 2162 O O . LYS A 1 274 ? -3.549 25.081 6.934 1.00 53.03 274 LYS A O 1
ATOM 2167 N N . TRP A 1 275 ? -5.055 23.426 7.098 1.00 52.81 275 TRP A N 1
ATOM 2168 C CA . TRP A 1 275 ? -5.145 23.216 5.666 1.00 52.81 275 TRP A CA 1
ATOM 2169 C C . TRP A 1 275 ? -5.812 24.469 5.110 1.00 52.81 275 TRP A C 1
ATOM 2171 O O . TRP A 1 275 ? -6.975 24.765 5.389 1.00 52.81 275 TRP A O 1
ATOM 2181 N N . LYS A 1 276 ? -5.036 25.301 4.410 1.00 55.09 276 LYS A N 1
ATOM 2182 C CA . LYS A 1 276 ? -5.578 26.482 3.746 1.00 55.09 276 LYS A CA 1
ATOM 2183 C C . LYS A 1 276 ? -6.575 25.966 2.707 1.00 55.09 276 LYS A C 1
ATOM 2185 O O . LYS A 1 276 ? -6.146 25.487 1.660 1.00 55.09 276 LYS A O 1
ATOM 2190 N N . LYS A 1 277 ? -7.884 26.045 3.007 1.00 51.97 277 LYS A N 1
ATOM 2191 C CA . LYS A 1 277 ? -8.968 25.855 2.027 1.00 51.97 277 LYS A CA 1
ATOM 2192 C C . LYS A 1 277 ? -8.544 26.577 0.747 1.00 51.97 277 LYS A C 1
ATOM 2194 O O . LYS A 1 277 ? -8.262 27.779 0.795 1.00 51.97 277 LYS A O 1
ATOM 2199 N N . SER A 1 278 ? -8.428 25.841 -0.359 1.00 54.84 278 SER A N 1
ATOM 2200 C CA . SER A 1 278 ? -8.034 26.437 -1.636 1.00 54.84 278 SER A CA 1
ATOM 2201 C C . SER A 1 278 ? -9.001 27.578 -1.973 1.00 54.84 278 SER A C 1
ATOM 2203 O O . SER A 1 278 ? -10.203 27.467 -1.719 1.00 54.84 278 SER A O 1
ATOM 2205 N N . ALA A 1 279 ? -8.490 28.683 -2.523 1.00 55.16 279 ALA A N 1
ATOM 2206 C CA . ALA A 1 279 ? -9.277 29.885 -2.823 1.00 55.16 279 ALA A CA 1
ATOM 2207 C C . ALA A 1 279 ? -10.531 29.599 -3.676 1.00 55.16 279 ALA A C 1
ATOM 2209 O O . ALA A 1 279 ? -11.516 30.327 -3.596 1.00 55.16 279 ALA A O 1
ATOM 2210 N N . LYS A 1 280 ? -10.527 28.488 -4.422 1.00 52.53 280 LYS A N 1
ATOM 2211 C CA . LYS A 1 280 ? -11.629 28.054 -5.282 1.00 52.53 280 LYS A CA 1
ATOM 2212 C C . LYS A 1 280 ? -12.904 27.681 -4.511 1.00 52.53 280 LYS A C 1
ATOM 2214 O O . LYS A 1 280 ? -13.988 27.900 -5.028 1.00 52.53 280 LYS A O 1
ATOM 2219 N N . LEU A 1 281 ? -12.783 27.190 -3.273 1.00 49.91 281 LEU A N 1
ATOM 2220 C CA . LEU A 1 281 ? -13.929 26.883 -2.399 1.00 49.91 281 LEU A CA 1
ATOM 2221 C C . LEU A 1 281 ? -14.515 28.132 -1.721 1.00 49.91 281 LEU A C 1
ATOM 2223 O O . LEU A 1 281 ? -15.694 28.150 -1.390 1.00 49.91 281 LEU A O 1
ATOM 2227 N N . ARG A 1 282 ? -13.718 29.196 -1.547 1.00 56.41 282 ARG A N 1
ATOM 2228 C CA . ARG A 1 282 ? -14.207 30.459 -0.963 1.00 56.41 282 ARG A CA 1
ATOM 2229 C C . ARG A 1 282 ? -15.090 31.238 -1.934 1.00 56.41 282 ARG A C 1
ATOM 2231 O O . ARG A 1 282 ? -16.048 31.866 -1.500 1.00 56.41 282 ARG A O 1
ATOM 2238 N N . ALA A 1 283 ? -14.795 31.167 -3.232 1.00 54.50 283 ALA A N 1
ATOM 2239 C CA . ALA A 1 283 ? -15.569 31.861 -4.263 1.00 54.50 283 ALA A CA 1
ATOM 2240 C C . ALA A 1 283 ? -17.007 31.320 -4.398 1.00 54.50 283 ALA A C 1
ATOM 2242 O O . ALA A 1 283 ? -17.929 32.086 -4.657 1.00 54.50 283 ALA A O 1
ATOM 2243 N N . SER A 1 284 ? -17.224 30.021 -4.165 1.00 55.84 284 SER A N 1
ATOM 2244 C CA . SER A 1 284 ? -18.567 29.422 -4.203 1.00 55.84 284 SER A CA 1
ATOM 2245 C C . SER A 1 284 ? -19.407 29.701 -2.952 1.00 55.84 284 SER A C 1
ATOM 2247 O O . SER A 1 284 ? -20.628 29.640 -3.024 1.00 55.84 284 SER A O 1
ATOM 2249 N N . GLU A 1 285 ? -18.776 30.007 -1.814 1.00 55.50 285 GLU A N 1
ATOM 2250 C CA . GLU A 1 285 ? -19.475 30.370 -0.568 1.00 55.50 285 GLU A CA 1
ATOM 2251 C C . GLU A 1 285 ? -19.833 31.867 -0.508 1.00 55.50 285 GLU A C 1
ATOM 2253 O O . GLU A 1 285 ? -20.735 32.238 0.228 1.00 55.50 285 GLU A O 1
ATOM 2258 N N . SER A 1 286 ? -19.176 32.721 -1.302 1.00 56.22 286 SER A N 1
ATOM 2259 C CA . SER A 1 286 ? -19.427 34.176 -1.357 1.00 56.22 286 SER A CA 1
ATOM 2260 C C . SER A 1 286 ? -20.416 34.603 -2.454 1.00 56.22 286 SER A C 1
ATOM 2262 O O . SER A 1 286 ? -20.586 35.792 -2.697 1.00 56.22 286 SER A O 1
ATOM 2264 N N . SER A 1 287 ? -21.073 33.639 -3.110 1.00 53.28 287 SER A N 1
ATOM 2265 C CA . SER A 1 287 ? -22.106 33.872 -4.139 1.00 53.28 287 SER A CA 1
ATOM 2266 C C . SER A 1 287 ? -23.510 33.418 -3.699 1.00 53.28 287 SER A C 1
ATOM 2268 O O . SER A 1 287 ? -24.349 33.114 -4.545 1.00 53.28 287 SER A O 1
ATOM 2270 N N . ARG A 1 288 ? -23.759 33.321 -2.389 1.00 46.50 288 ARG A N 1
ATOM 2271 C CA . ARG A 1 288 ? -25.089 33.136 -1.787 1.00 46.50 288 ARG A CA 1
ATOM 2272 C C . ARG A 1 288 ? -25.374 34.301 -0.857 1.00 46.50 288 ARG A C 1
ATOM 2274 O O . ARG A 1 288 ? -26.557 34.688 -0.800 1.00 46.50 288 ARG A O 1
#

pLDDT: mean 82.96, std 18.43, range [38.34, 98.5]

Sequence (288 aa):
MFSPVNRAVNRAVSPSTSIVDASNMSTFAFGVMGQPAQPSVDTATYSRIFRTALARALPRKVWLDESNTINFLKAVPSKLASRVDVSLGCALSIAYLEFEATQADEMALTMKPTKPSVGSKAVNQPRYMEGLQWRGFASRWNDRAKEGEVRTPAKLDTDVNITLPRQWALFQPLERLDDMKRIVIAAHRDMDWKNALAPGLDGVRLFIVTTLIWAWNVRGHEERTQWSYLATDIVQVLRILVEQEKLRGVRDPTAATQQEGYTVVDGHKRSARKWKKSAKLRASESSR

Radius of gyration: 25.74 Å; chains: 1; bounding box: 103×86×50 Å

Foldseek 3Di:
DDDDDDDDDDDDDDPPPPPPPPPPPPLAQAPADDDDDQQFDDPVCLVVLLVVLCVLQCVPAVLCVQLQVSVLLVCQQVLLVPQARSRLLSLLSSLLSLQSSFPFDDDAQDFDFDAPDVPRDTHGPPPLLVVQLVDSHRQDLAAADDPPDDDDNRHGYNCCLNRLSQRVLVQDAPVQQDPVSHRHYADDLPTDSVPSAHRDDNGCVSSSSSLSSCSSHADDDVSNVSSSVVSRRSSRNSVSSSVNSVVVVVVPPVVVVPPPDDDDPPDDPPPPPVPPPPVVVVVVVVPD

Secondary structure (DSSP, 8-state):
---------------------GGG----SB--SS-PPPP---HHHHHHHHHHHHHHHTTT-THHHHTTHHHHHHTHHHHHTTTS-HHHHHHHHHHHHHHHTS-PPP----PPEE-SSTTPPPEESSHHHHHHTTS-PPP--PPBPPTTPPP-TTSB-TTHHHHHHHHHHHTS-GGGB-TTS-B-S---TTS--TT-S--STTTTHHHHHHHHHHHHT--HHHHHHHHHHHHHHHHHHHHHHHHHHHHHHHH-GGGTTS-SS------S----------HHHHHHHTT-